Protein AF-A0A846ZR96-F1 (afdb_monomer_lite)

Sequence (191 aa):
MKKRNFSDINKAYKKNGFLASKGVIDEILGRDPRSSDGLAARYLRARGHEAGWHGSINFELAKKDYRHLIVEAHRFGSNGLLGFARVLYKENRAENFEEIKRLCEEAIDMDGNIKAKILLGFAYETFKKDYARASTHYFSSFLRGSKWGLGFYSSAKIRSGKPFVGLLSKFFFHALYPIFGLWDRSKSAIY

pLDDT: mean 89.73, std 11.15, range [38.44, 98.69]

Foldseek 3Di:
DDDQFLVVLVVLCVPPHLCSSLVSLVSLCVVPCLPPRNLVSLLSVLVCLCVVRNHDNDLVSSLVSLVVNVVVCVPNPLSSLLSNLLSLVVVLDLVCLVSNLVSLVVNCVTPNDLSSLQSNLVSCCRNVVCLVSSLVSLVSSVVVQALVSLVSNLVSCVSVVNNVVSVVSVVVSVVCVVVSVVRHPPPDDPD

Radius of gyration: 18.36 Å; chains: 1; bounding box: 40×30×56 Å

Structure (mmCIF, N/CA/C/O backbone):
data_AF-A0A846ZR96-F1
#
_entry.id   AF-A0A846ZR96-F1
#
loop_
_atom_site.group_PDB
_atom_site.id
_atom_site.type_symbol
_atom_site.label_atom_id
_atom_site.label_alt_id
_atom_site.label_comp_id
_atom_site.label_asym_id
_atom_site.label_entity_id
_atom_site.label_seq_id
_atom_site.pdbx_PDB_ins_code
_atom_site.Cartn_x
_atom_site.Cartn_y
_atom_site.Cartn_z
_atom_site.occupancy
_atom_site.B_iso_or_equiv
_atom_site.auth_seq_id
_atom_site.auth_comp_id
_atom_site.auth_asym_id
_atom_site.auth_atom_id
_atom_site.pdbx_PDB_model_num
ATOM 1 N N . MET A 1 1 ? 24.835 -1.538 -28.726 1.00 53.62 1 MET A N 1
ATOM 2 C CA . MET A 1 1 ? 24.420 -0.814 -27.498 1.00 53.62 1 MET A CA 1
ATOM 3 C C . MET A 1 1 ? 23.856 -1.819 -26.495 1.00 53.62 1 MET A C 1
ATOM 5 O O . MET A 1 1 ? 23.021 -2.625 -26.888 1.00 53.62 1 MET A O 1
ATOM 9 N N . LYS A 1 2 ? 24.332 -1.847 -25.241 1.00 65.31 2 LYS A N 1
ATOM 10 C CA . LYS A 1 2 ? 23.856 -2.811 -24.228 1.00 65.31 2 LYS A CA 1
ATOM 11 C C . LYS A 1 2 ? 22.424 -2.455 -23.811 1.00 65.31 2 LYS A C 1
ATOM 13 O O . LYS A 1 2 ? 22.177 -1.324 -23.406 1.00 65.31 2 LYS A O 1
ATOM 18 N N . LYS A 1 3 ? 21.490 -3.404 -23.929 1.00 76.62 3 LYS A N 1
ATOM 19 C CA . LYS A 1 3 ? 20.079 -3.210 -23.558 1.00 76.62 3 LYS A CA 1
ATOM 20 C C . LYS A 1 3 ? 19.967 -2.977 -22.047 1.00 76.62 3 LYS A C 1
ATOM 22 O O . LYS A 1 3 ? 20.358 -3.857 -21.283 1.00 76.62 3 LYS A O 1
ATOM 27 N N . ARG A 1 4 ? 19.421 -1.827 -21.628 1.00 82.50 4 ARG A N 1
ATOM 28 C CA . ARG A 1 4 ? 19.135 -1.557 -20.210 1.00 82.50 4 ARG A CA 1
ATOM 29 C C . ARG A 1 4 ? 17.980 -2.414 -19.694 1.00 82.50 4 ARG A C 1
ATOM 31 O O . ARG A 1 4 ? 17.055 -2.720 -20.456 1.00 82.50 4 ARG A O 1
ATOM 38 N N . ASN A 1 5 ? 18.049 -2.803 -18.427 1.00 85.69 5 ASN A N 1
ATOM 39 C CA . ASN A 1 5 ? 17.062 -3.637 -17.735 1.00 85.69 5 ASN A CA 1
ATOM 40 C C . ASN A 1 5 ? 16.740 -3.081 -16.336 1.00 85.69 5 ASN A C 1
ATOM 42 O O . ASN A 1 5 ? 17.313 -2.075 -15.909 1.00 85.69 5 ASN A O 1
ATOM 46 N N . PHE A 1 6 ? 15.850 -3.741 -15.592 1.00 81.81 6 PHE A N 1
ATOM 47 C CA . PHE A 1 6 ? 15.459 -3.285 -14.251 1.00 81.81 6 PHE A CA 1
ATOM 48 C C . PHE A 1 6 ? 16.649 -3.098 -13.289 1.00 81.81 6 PHE A C 1
ATOM 50 O O . PHE A 1 6 ? 16.676 -2.155 -12.496 1.00 81.81 6 PHE A O 1
ATOM 57 N N . SER A 1 7 ? 17.684 -3.943 -13.381 1.00 84.88 7 SER A N 1
ATOM 58 C CA . SER A 1 7 ? 18.880 -3.816 -12.532 1.00 84.88 7 SER A CA 1
ATOM 59 C C . SER A 1 7 ? 19.627 -2.497 -12.754 1.00 84.88 7 SER A C 1
ATOM 61 O O . SER A 1 7 ? 20.264 -1.979 -11.833 1.00 84.88 7 SER A O 1
ATOM 63 N N . ASP A 1 8 ? 19.517 -1.919 -13.950 1.00 85.31 8 ASP A N 1
ATOM 64 C CA . ASP A 1 8 ? 20.153 -0.652 -14.290 1.00 85.31 8 ASP A CA 1
ATOM 65 C C . ASP A 1 8 ? 19.413 0.547 -13.682 1.00 85.31 8 ASP A C 1
ATOM 67 O O . ASP A 1 8 ? 20.056 1.554 -13.385 1.00 85.31 8 ASP A O 1
ATOM 71 N N .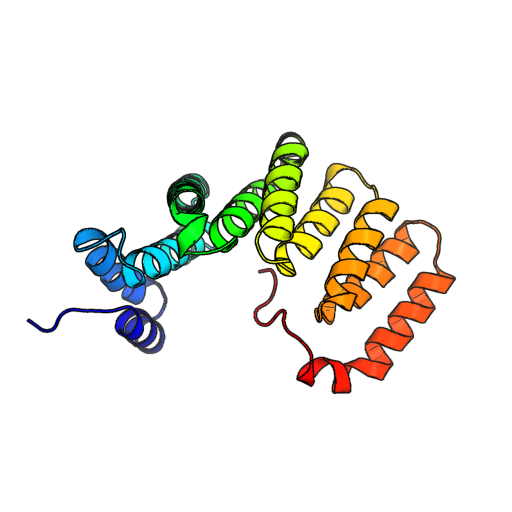 ILE A 1 9 ? 18.113 0.418 -13.376 1.00 83.06 9 ILE A N 1
ATOM 72 C CA . ILE A 1 9 ? 17.363 1.418 -12.595 1.00 83.06 9 ILE A CA 1
ATOM 73 C C . ILE A 1 9 ? 17.972 1.535 -11.194 1.00 83.06 9 ILE A C 1
ATOM 75 O O . ILE A 1 9 ? 18.298 2.633 -10.747 1.00 83.06 9 ILE A O 1
ATOM 79 N N . ASN A 1 10 ? 18.200 0.400 -10.523 1.00 83.31 10 ASN A N 1
ATOM 80 C CA . ASN A 1 10 ? 18.801 0.371 -9.185 1.00 83.31 10 ASN A CA 1
ATOM 81 C C . ASN A 1 10 ? 20.229 0.930 -9.174 1.00 83.31 10 ASN A C 1
ATOM 83 O O . ASN A 1 10 ? 20.611 1.626 -8.233 1.00 83.31 10 ASN A O 1
ATOM 87 N N . LYS A 1 11 ? 21.027 0.649 -10.212 1.00 85.94 11 LYS A N 1
ATOM 88 C CA . LYS A 1 11 ? 22.375 1.226 -10.347 1.00 85.94 11 LYS A CA 1
ATOM 89 C C . LYS A 1 11 ? 22.319 2.739 -10.541 1.00 85.94 11 LYS A C 1
ATOM 91 O O . LYS A 1 11 ? 23.065 3.454 -9.879 1.00 85.94 11 LYS A O 1
ATOM 96 N N . ALA A 1 12 ? 21.433 3.225 -11.411 1.00 81.38 12 ALA A N 1
ATOM 97 C CA . ALA A 1 12 ? 21.256 4.655 -11.643 1.00 81.38 12 ALA A CA 1
ATOM 98 C C . ALA A 1 12 ? 20.792 5.377 -10.371 1.00 81.38 12 ALA A C 1
ATOM 100 O O . ALA A 1 12 ? 21.365 6.405 -10.011 1.00 81.38 12 ALA A O 1
ATOM 101 N N . TYR A 1 13 ? 19.838 4.781 -9.651 1.00 82.81 13 TYR A N 1
ATOM 102 C CA . TYR A 1 13 ? 19.352 5.280 -8.369 1.00 82.81 13 TYR A CA 1
ATOM 103 C C . TYR A 1 13 ? 20.472 5.398 -7.327 1.00 82.81 13 TYR A C 1
ATOM 105 O O . TYR A 1 13 ? 20.656 6.460 -6.741 1.00 82.81 13 TYR A O 1
ATOM 113 N N . LYS A 1 14 ? 21.269 4.338 -7.132 1.00 83.25 14 LYS A N 1
ATOM 114 C CA . LYS A 1 14 ? 22.388 4.353 -6.175 1.00 83.25 14 LYS A CA 1
ATOM 115 C C . LYS A 1 14 ? 23.465 5.378 -6.521 1.00 83.25 14 LYS A C 1
ATOM 117 O O . LYS A 1 14 ? 24.130 5.871 -5.621 1.00 83.25 14 LYS A O 1
ATOM 122 N N . LYS A 1 15 ? 23.663 5.660 -7.811 1.00 81.81 15 LYS A N 1
ATOM 123 C CA . LYS A 1 15 ? 24.723 6.555 -8.278 1.00 81.81 15 LYS A CA 1
ATOM 124 C C . LYS A 1 15 ? 24.334 8.029 -8.146 1.00 81.81 15 LYS A C 1
ATOM 126 O O . LYS A 1 15 ? 25.116 8.803 -7.620 1.00 81.81 15 LYS A O 1
ATOM 131 N N . ASN A 1 16 ? 23.146 8.398 -8.628 1.00 77.44 16 ASN A N 1
ATOM 132 C CA . ASN A 1 16 ? 22.756 9.799 -8.843 1.00 77.44 16 ASN A CA 1
ATOM 133 C C . ASN A 1 16 ? 21.308 10.103 -8.391 1.00 77.44 16 ASN A C 1
ATOM 135 O O . ASN A 1 16 ? 20.721 11.106 -8.799 1.00 77.44 16 ASN A O 1
ATOM 139 N N . GLY A 1 17 ? 20.699 9.233 -7.582 1.00 78.44 17 GLY A N 1
ATOM 140 C CA . GLY A 1 17 ? 19.353 9.426 -7.041 1.00 78.44 17 GLY A CA 1
ATOM 141 C C . GLY A 1 17 ? 18.216 9.242 -8.054 1.00 78.44 17 GLY A C 1
ATOM 142 O O . GLY A 1 17 ? 18.385 8.724 -9.162 1.00 78.44 17 GLY A O 1
ATOM 143 N N . PHE A 1 18 ? 17.011 9.655 -7.651 1.00 76.94 18 PHE A N 1
ATOM 144 C CA . PHE A 1 18 ? 15.769 9.385 -8.385 1.00 76.94 18 PHE A CA 1
ATOM 145 C C . PHE A 1 18 ? 15.691 10.044 -9.771 1.00 76.94 18 PHE A C 1
ATOM 147 O O . PHE A 1 18 ? 15.209 9.428 -10.724 1.00 76.94 18 PHE A O 1
ATOM 154 N N . LEU A 1 19 ? 16.222 11.258 -9.926 1.00 78.44 19 LEU A N 1
ATOM 155 C CA . LEU A 1 19 ? 16.249 11.954 -11.218 1.00 78.44 19 LEU A CA 1
ATOM 156 C C . LEU A 1 19 ? 17.020 11.162 -12.281 1.00 78.44 19 LEU A C 1
ATOM 158 O O . LEU A 1 19 ? 16.552 11.028 -13.409 1.00 78.44 19 LEU A O 1
ATOM 162 N N . ALA A 1 20 ? 18.153 10.560 -11.914 1.00 79.69 20 ALA A N 1
ATOM 163 C CA . ALA A 1 20 ? 18.928 9.737 -12.836 1.00 79.69 20 ALA A CA 1
ATOM 164 C C . ALA A 1 20 ? 18.240 8.406 -13.168 1.00 79.69 20 ALA A C 1
ATOM 166 O O . ALA A 1 20 ? 18.357 7.914 -14.291 1.00 79.69 20 ALA A O 1
ATOM 167 N N . SER A 1 21 ? 17.486 7.833 -12.223 1.00 85.62 21 SER A N 1
ATOM 168 C CA . SER A 1 21 ? 16.694 6.629 -12.495 1.00 85.62 21 SER A CA 1
ATOM 169 C C . SER A 1 21 ? 15.542 6.876 -13.471 1.00 85.62 21 SER A C 1
ATOM 171 O O . SER A 1 21 ? 15.189 5.963 -14.215 1.00 85.62 21 SER A O 1
ATOM 173 N N . LYS A 1 22 ? 15.009 8.105 -13.537 1.00 88.38 22 LYS A N 1
ATOM 174 C CA . LYS A 1 22 ? 13.900 8.466 -14.432 1.00 88.38 22 LYS A CA 1
ATOM 175 C C . LYS A 1 22 ? 14.236 8.207 -15.900 1.00 88.38 22 LYS A C 1
ATOM 177 O O . LYS A 1 22 ? 13.459 7.566 -16.594 1.00 88.38 22 LYS A O 1
ATOM 182 N N . GLY A 1 23 ? 15.422 8.625 -16.351 1.00 88.00 23 GLY A N 1
ATOM 183 C CA . GLY A 1 23 ? 15.847 8.412 -17.739 1.00 88.00 23 GLY A CA 1
ATOM 184 C C . GLY A 1 23 ? 15.948 6.929 -18.111 1.00 88.00 23 GLY A C 1
ATOM 185 O O . GLY A 1 23 ? 15.580 6.539 -19.214 1.00 88.00 23 GLY A O 1
ATOM 186 N N . VAL A 1 24 ? 16.388 6.080 -17.174 1.00 89.75 24 VAL A N 1
ATOM 187 C CA . VAL A 1 24 ? 16.436 4.621 -17.378 1.00 89.75 24 VAL A CA 1
ATOM 188 C C . VAL A 1 24 ? 15.029 4.018 -17.400 1.00 89.75 24 VAL A C 1
ATOM 190 O O . VAL A 1 24 ? 14.748 3.151 -18.224 1.00 89.75 24 VAL A O 1
ATOM 193 N N . ILE A 1 25 ? 14.142 4.482 -16.517 1.00 92.44 25 ILE A N 1
ATOM 194 C CA . ILE A 1 25 ? 12.734 4.071 -16.478 1.00 92.44 25 ILE A CA 1
ATOM 195 C C . ILE A 1 25 ? 12.051 4.387 -17.813 1.00 92.44 25 ILE A C 1
ATOM 197 O O . ILE A 1 25 ? 11.434 3.501 -18.402 1.00 92.44 25 ILE A O 1
ATOM 201 N N . ASP A 1 26 ? 12.191 5.616 -18.312 1.00 92.25 26 ASP A N 1
ATOM 202 C CA . ASP A 1 26 ? 11.552 6.045 -19.557 1.00 92.25 26 ASP A CA 1
ATOM 203 C C . ASP A 1 26 ? 12.111 5.286 -20.777 1.00 92.25 26 ASP A C 1
ATOM 205 O O . ASP A 1 26 ? 11.342 4.899 -21.654 1.00 92.25 26 ASP A O 1
ATOM 209 N N . GLU A 1 27 ? 13.411 4.966 -20.802 1.00 92.00 27 GLU A N 1
ATOM 210 C CA . GLU A 1 27 ? 14.020 4.125 -21.847 1.00 92.00 27 GLU A CA 1
ATOM 211 C C . GLU A 1 27 ? 13.449 2.696 -21.855 1.00 92.00 27 GLU A C 1
ATOM 213 O O . GLU A 1 27 ? 13.112 2.159 -22.914 1.00 92.00 27 GLU A O 1
ATOM 218 N N . ILE A 1 28 ? 13.308 2.072 -20.680 1.00 92.75 28 ILE A N 1
ATOM 219 C CA . ILE A 1 28 ? 12.730 0.724 -20.556 1.00 92.75 28 ILE A CA 1
ATOM 220 C C . ILE A 1 28 ? 11.273 0.725 -21.031 1.00 92.75 28 ILE A C 1
ATOM 222 O O . ILE A 1 28 ? 10.873 -0.158 -21.793 1.00 92.75 28 ILE A O 1
ATOM 226 N N . LEU A 1 29 ? 10.500 1.735 -20.625 1.00 93.56 29 LEU A N 1
ATOM 227 C CA . LEU A 1 29 ? 9.094 1.880 -21.000 1.00 93.56 29 LEU A CA 1
ATOM 228 C C . LEU A 1 29 ? 8.898 2.194 -22.483 1.00 93.56 29 LEU A C 1
ATOM 230 O O . LEU A 1 29 ? 7.927 1.720 -23.066 1.00 93.56 29 LEU A O 1
ATOM 234 N N . GLY A 1 30 ? 9.796 2.969 -23.093 1.00 92.38 30 GLY A N 1
ATOM 235 C CA . GLY A 1 30 ? 9.752 3.264 -24.525 1.00 92.38 30 GLY A CA 1
ATOM 236 C C . GLY A 1 30 ? 10.038 2.039 -25.394 1.00 92.38 30 GLY A C 1
ATOM 237 O O . GLY A 1 30 ? 9.517 1.939 -26.500 1.00 92.38 30 GLY A O 1
ATOM 238 N N . ARG A 1 31 ? 10.835 1.090 -24.890 1.00 91.38 31 ARG A N 1
ATOM 239 C CA . ARG A 1 31 ? 11.201 -0.126 -25.624 1.00 91.38 31 ARG A CA 1
ATOM 240 C C . ARG A 1 31 ? 10.149 -1.223 -25.523 1.00 91.38 31 ARG A C 1
ATOM 242 O O . ARG A 1 31 ? 9.734 -1.761 -26.541 1.00 91.38 31 ARG A O 1
ATOM 249 N N . ASP A 1 32 ? 9.795 -1.614 -24.301 1.00 90.19 32 ASP A N 1
ATOM 250 C CA . ASP A 1 32 ? 8.826 -2.685 -24.069 1.00 90.19 32 ASP A CA 1
ATOM 251 C C . ASP A 1 32 ? 8.048 -2.436 -22.766 1.00 90.19 32 ASP A C 1
ATOM 253 O O . ASP A 1 32 ? 8.413 -2.947 -21.697 1.00 90.19 32 ASP A O 1
ATOM 257 N N . PRO A 1 33 ? 6.954 -1.658 -22.841 1.00 90.50 33 PRO A N 1
ATOM 258 C CA . PRO A 1 33 ? 6.183 -1.262 -21.670 1.00 90.50 33 PRO A CA 1
ATOM 259 C C . PRO A 1 33 ? 5.380 -2.405 -21.039 1.00 90.50 33 PRO A C 1
ATOM 261 O O . PRO A 1 33 ? 4.843 -2.204 -19.948 1.00 90.50 33 PRO A O 1
ATOM 264 N N . ARG A 1 34 ? 5.248 -3.558 -21.716 1.00 91.25 34 ARG A N 1
ATOM 265 C CA . ARG A 1 34 ? 4.490 -4.724 -21.233 1.00 91.25 34 ARG A CA 1
ATOM 266 C C . ARG A 1 34 ? 5.389 -5.869 -20.767 1.00 91.25 34 ARG A C 1
ATOM 268 O O . ARG A 1 34 ? 4.874 -6.822 -20.185 1.00 91.25 34 ARG A O 1
ATOM 275 N N . SER A 1 35 ? 6.703 -5.809 -20.976 1.00 92.56 35 SER A N 1
ATOM 276 C CA . SER A 1 35 ? 7.657 -6.734 -20.344 1.00 92.56 35 SER A CA 1
ATOM 277 C C . SER A 1 35 ? 7.602 -6.665 -18.812 1.00 92.56 35 SER A C 1
ATOM 279 O O . SER A 1 35 ? 7.177 -5.659 -18.248 1.00 92.56 35 SER A O 1
ATOM 281 N N . SER A 1 36 ? 8.084 -7.699 -18.115 1.00 90.94 36 SER A N 1
ATOM 282 C CA . SER A 1 36 ? 8.186 -7.683 -16.644 1.00 90.94 36 SER A CA 1
ATOM 283 C C . SER A 1 36 ? 9.009 -6.492 -16.132 1.00 90.94 36 SER A C 1
ATOM 285 O O . SER A 1 36 ? 8.610 -5.829 -15.174 1.00 90.94 36 SER A O 1
ATOM 287 N N . ASP A 1 37 ? 10.104 -6.161 -16.825 1.00 91.25 37 ASP A N 1
ATOM 288 C CA . ASP A 1 37 ? 10.912 -4.968 -16.553 1.00 91.25 37 ASP A CA 1
ATOM 289 C C . ASP A 1 37 ? 10.125 -3.676 -16.806 1.00 91.25 37 ASP A C 1
ATOM 291 O O . ASP A 1 37 ? 10.230 -2.733 -16.024 1.00 91.25 37 ASP A O 1
ATOM 295 N N . GLY A 1 38 ? 9.312 -3.635 -17.865 1.00 94.69 38 GLY A N 1
ATOM 296 C CA . GLY A 1 38 ? 8.419 -2.523 -18.183 1.00 94.69 38 GLY A CA 1
ATOM 297 C C . GLY A 1 38 ? 7.360 -2.293 -17.106 1.00 94.69 38 GLY A C 1
ATOM 298 O O . GLY A 1 38 ? 7.167 -1.161 -16.667 1.00 94.69 38 GLY A O 1
ATOM 299 N N . LEU A 1 39 ? 6.722 -3.354 -16.609 1.00 94.81 39 LEU A N 1
ATOM 300 C CA . LEU A 1 39 ? 5.742 -3.263 -15.522 1.00 94.81 39 LEU A CA 1
ATOM 301 C C . LEU A 1 39 ? 6.400 -2.781 -14.221 1.00 94.81 39 LEU A C 1
ATOM 303 O O . LEU A 1 39 ? 5.896 -1.866 -13.567 1.00 94.81 39 LEU A O 1
ATOM 307 N N . ALA A 1 40 ? 7.575 -3.315 -13.881 1.00 92.94 40 ALA A N 1
ATOM 308 C CA . ALA A 1 40 ? 8.329 -2.874 -12.711 1.00 92.94 40 ALA A CA 1
ATOM 309 C C . ALA A 1 40 ? 8.806 -1.412 -12.837 1.00 92.94 40 ALA A C 1
ATOM 311 O O . ALA A 1 40 ? 8.670 -0.631 -11.892 1.00 92.94 40 ALA A O 1
ATOM 312 N N . ALA A 1 41 ? 9.301 -1.006 -14.011 1.00 94.44 41 ALA A N 1
ATOM 313 C CA . ALA A 1 41 ? 9.686 0.374 -14.302 1.00 94.44 41 ALA A CA 1
ATOM 314 C C . ALA A 1 41 ? 8.485 1.325 -14.209 1.00 94.44 41 ALA A C 1
ATOM 316 O O . ALA A 1 41 ? 8.587 2.393 -13.604 1.00 94.44 41 ALA A O 1
ATOM 317 N N . ARG A 1 42 ? 7.321 0.918 -14.729 1.00 95.94 42 ARG A N 1
ATOM 318 C CA . ARG A 1 42 ? 6.074 1.686 -14.634 1.00 95.94 42 ARG A CA 1
ATOM 319 C C . ARG A 1 42 ? 5.642 1.875 -13.186 1.00 95.94 42 ARG A C 1
ATOM 321 O O . ARG A 1 42 ? 5.268 2.980 -12.806 1.00 95.94 42 ARG A O 1
ATOM 328 N N . TYR A 1 43 ? 5.732 0.832 -12.366 1.00 95.69 43 TYR A N 1
ATOM 329 C CA . TYR A 1 43 ? 5.435 0.931 -10.939 1.00 95.69 43 TYR A CA 1
ATOM 330 C C . TYR A 1 43 ? 6.355 1.922 -10.221 1.00 95.69 43 TYR A C 1
ATOM 332 O O . TYR A 1 43 ? 5.882 2.746 -9.436 1.00 95.69 43 TYR A O 1
ATOM 340 N N . LEU A 1 44 ? 7.656 1.897 -10.523 1.00 93.62 44 LEU A N 1
ATOM 341 C CA . LEU A 1 44 ? 8.604 2.874 -9.983 1.00 93.62 44 LEU A CA 1
ATOM 342 C C . LEU A 1 44 ? 8.306 4.294 -10.469 1.00 93.62 44 LEU A C 1
ATOM 344 O O . LEU A 1 44 ? 8.389 5.232 -9.677 1.00 93.62 44 LEU A O 1
ATOM 348 N N . ARG A 1 45 ? 7.895 4.464 -11.731 1.00 94.56 45 ARG A N 1
ATOM 349 C CA . ARG A 1 45 ? 7.466 5.766 -12.252 1.00 94.56 45 ARG A CA 1
ATOM 350 C C . ARG A 1 45 ? 6.239 6.296 -11.518 1.00 94.56 45 ARG A C 1
ATOM 352 O O . ARG A 1 45 ? 6.257 7.442 -11.074 1.00 94.56 45 ARG A O 1
ATOM 359 N N . ALA A 1 46 ? 5.231 5.446 -11.317 1.00 96.00 46 ALA A N 1
ATOM 360 C CA . ALA A 1 46 ? 4.026 5.775 -10.564 1.00 96.00 46 ALA A CA 1
ATOM 361 C C . ALA A 1 46 ? 4.362 6.220 -9.133 1.00 96.00 46 ALA A C 1
ATOM 363 O O . ALA A 1 46 ? 3.905 7.274 -8.695 1.00 96.00 46 ALA A O 1
ATOM 364 N N . ARG A 1 47 ? 5.233 5.475 -8.434 1.00 93.69 47 ARG A N 1
ATOM 365 C CA . ARG A 1 47 ? 5.741 5.855 -7.103 1.00 93.69 47 ARG A CA 1
ATOM 366 C C . ARG A 1 47 ? 6.492 7.182 -7.133 1.00 93.69 47 ARG A C 1
ATOM 368 O O . ARG A 1 47 ? 6.302 8.001 -6.241 1.00 93.69 47 ARG A O 1
ATOM 375 N N . GLY A 1 48 ? 7.302 7.414 -8.162 1.00 92.56 48 GLY A N 1
ATOM 376 C CA . GLY A 1 48 ? 8.024 8.670 -8.327 1.00 92.56 48 GLY A CA 1
ATOM 377 C C . GLY A 1 48 ? 7.100 9.872 -8.521 1.00 92.56 48 GLY A C 1
ATOM 378 O O . GLY A 1 48 ? 7.358 10.926 -7.947 1.00 92.56 48 GLY A O 1
ATOM 379 N N . HIS A 1 49 ? 5.999 9.714 -9.258 1.00 94.75 49 HIS A N 1
ATOM 380 C CA . HIS A 1 49 ? 4.959 10.741 -9.379 1.00 94.75 49 HIS A CA 1
ATOM 381 C C . HIS A 1 49 ? 4.173 10.934 -8.077 1.00 94.75 49 HIS A C 1
ATOM 383 O O . HIS A 1 49 ? 3.908 12.066 -7.682 1.00 94.75 49 HIS A O 1
ATOM 389 N N . GLU A 1 50 ? 3.841 9.844 -7.385 1.00 94.56 50 GLU A N 1
ATOM 390 C CA . GLU A 1 50 ? 3.126 9.864 -6.106 1.00 94.56 50 GLU A CA 1
ATOM 391 C C . GLU A 1 50 ? 3.927 10.567 -4.998 1.00 94.56 50 GLU A C 1
ATOM 393 O O . GLU A 1 50 ? 3.353 11.269 -4.169 1.00 94.56 50 GLU A O 1
ATOM 398 N N . ALA A 1 51 ? 5.242 10.353 -4.956 1.00 90.44 51 ALA A N 1
ATOM 399 C CA . ALA A 1 51 ? 6.114 10.844 -3.893 1.00 90.44 51 ALA A CA 1
ATOM 400 C C . ALA A 1 51 ? 6.879 12.129 -4.255 1.00 90.44 51 ALA A C 1
ATOM 402 O O . ALA A 1 51 ? 7.607 12.649 -3.415 1.00 90.44 51 ALA A O 1
ATOM 403 N N . GLY A 1 52 ? 6.746 12.634 -5.487 1.00 88.81 52 GLY A N 1
ATOM 404 C CA . GLY A 1 52 ? 7.494 13.807 -5.953 1.00 88.81 52 GLY A CA 1
ATOM 405 C C . GLY A 1 52 ? 8.992 13.540 -6.155 1.00 88.81 52 GLY A C 1
ATOM 406 O O . GLY A 1 52 ? 9.820 14.432 -6.043 1.00 88.81 52 GLY A O 1
ATOM 407 N N . TRP A 1 53 ? 9.392 12.304 -6.456 1.00 84.81 53 TRP A N 1
ATOM 408 C CA . TRP A 1 53 ? 10.808 11.977 -6.680 1.00 84.81 53 TRP A CA 1
ATOM 409 C C . TRP A 1 53 ? 11.347 12.488 -8.021 1.00 84.81 53 TRP A C 1
ATOM 411 O O . TRP A 1 53 ? 12.556 12.590 -8.218 1.00 84.81 53 TRP A O 1
ATOM 421 N N . HIS A 1 54 ? 10.448 12.785 -8.958 1.00 78.69 54 HIS A N 1
ATOM 422 C CA . HIS A 1 54 ? 10.768 13.255 -10.306 1.00 78.69 54 HIS A CA 1
ATOM 423 C C . HIS A 1 54 ? 10.423 14.740 -10.518 1.00 78.69 54 HIS A C 1
ATOM 425 O O . HIS A 1 54 ? 10.282 15.163 -11.668 1.00 78.69 54 HIS A O 1
ATOM 431 N N . GLY A 1 55 ? 10.243 15.506 -9.436 1.00 82.88 55 GLY A N 1
ATOM 432 C CA . GLY A 1 55 ? 9.779 16.893 -9.458 1.00 82.88 55 GLY A CA 1
ATOM 433 C C . GLY A 1 55 ? 8.695 17.125 -8.408 1.00 82.88 55 GLY A C 1
ATOM 434 O O . GLY A 1 55 ? 8.840 16.719 -7.263 1.00 82.88 55 GLY A O 1
ATOM 435 N N . SER A 1 56 ? 7.588 17.755 -8.786 1.00 86.19 56 SER A N 1
ATOM 436 C CA . SER A 1 56 ? 6.426 17.878 -7.905 1.00 86.19 56 SER A CA 1
ATOM 437 C C . SER A 1 56 ? 5.608 16.583 -7.846 1.00 86.19 56 SER A C 1
ATOM 439 O O . SER A 1 56 ? 5.664 15.732 -8.740 1.00 86.19 56 SER A O 1
ATOM 441 N N . ILE A 1 57 ? 4.826 16.443 -6.773 1.00 93.62 57 ILE A N 1
ATOM 442 C CA . ILE A 1 57 ? 3.802 15.402 -6.667 1.00 93.62 57 ILE A CA 1
ATOM 443 C C . ILE A 1 57 ? 2.814 15.566 -7.827 1.00 93.62 57 ILE A C 1
ATOM 445 O O . ILE A 1 57 ? 2.312 16.660 -8.079 1.00 93.62 57 ILE A O 1
ATOM 449 N N . ASN A 1 58 ? 2.517 14.467 -8.518 1.00 96.06 58 ASN A N 1
ATOM 450 C CA . ASN A 1 58 ? 1.543 14.438 -9.601 1.00 96.06 58 ASN A CA 1
ATOM 451 C C . ASN A 1 58 ? 0.669 13.182 -9.499 1.00 96.06 58 ASN A C 1
ATOM 453 O O . ASN A 1 58 ? 0.998 12.117 -10.027 1.00 96.06 58 ASN A O 1
ATOM 457 N N . PHE A 1 59 ? -0.460 13.311 -8.802 1.00 96.50 59 PHE A N 1
ATOM 458 C CA . PHE A 1 59 ? -1.381 12.197 -8.583 1.00 96.50 59 PHE A CA 1
ATOM 459 C C . PHE A 1 59 ? -2.069 11.717 -9.861 1.00 96.50 59 PHE A C 1
ATOM 461 O O . PHE A 1 59 ? -2.308 10.520 -9.990 1.00 96.50 59 PHE A O 1
ATOM 468 N N . GLU A 1 60 ? -2.319 12.588 -10.840 1.00 96.94 60 GLU A N 1
ATOM 469 C CA . GLU A 1 60 ? -2.929 12.176 -12.110 1.00 96.94 60 GLU A CA 1
ATOM 470 C C . GLU A 1 60 ? -2.013 11.254 -12.920 1.00 96.94 60 GLU A C 1
ATOM 472 O O . GLU A 1 60 ? -2.443 10.195 -13.387 1.00 96.94 60 GLU A O 1
ATOM 477 N N . LEU A 1 61 ? -0.724 11.588 -13.024 1.00 95.81 61 LEU A N 1
ATOM 478 C CA . LEU A 1 61 ? 0.250 10.715 -13.682 1.00 95.81 61 LEU A CA 1
ATOM 479 C C . LEU A 1 61 ? 0.462 9.410 -12.907 1.00 95.81 61 LEU A C 1
ATOM 481 O O . LEU A 1 61 ? 0.513 8.343 -13.522 1.00 95.81 61 LEU A O 1
ATOM 485 N N . ALA A 1 62 ? 0.511 9.467 -11.571 1.00 97.62 62 ALA A N 1
ATOM 486 C CA . ALA A 1 62 ? 0.594 8.266 -10.742 1.00 97.62 62 ALA A CA 1
ATOM 487 C C . ALA A 1 62 ? -0.614 7.338 -10.968 1.00 97.62 62 ALA A C 1
ATOM 489 O O . ALA A 1 62 ? -0.437 6.151 -11.243 1.00 97.62 62 ALA A O 1
ATOM 490 N N . LYS A 1 63 ? -1.843 7.877 -10.931 1.00 98.19 63 LYS A N 1
ATOM 491 C CA . LYS A 1 63 ? -3.087 7.135 -11.201 1.00 98.19 63 LYS A CA 1
ATOM 492 C C . LYS A 1 63 ? -3.097 6.540 -12.605 1.00 98.19 63 LYS A C 1
ATOM 494 O O . LYS A 1 63 ? -3.496 5.386 -12.766 1.00 98.19 63 LYS A O 1
ATOM 499 N N . LYS A 1 64 ? -2.639 7.284 -13.617 1.00 97.94 64 LYS A N 1
ATOM 500 C CA . LYS A 1 64 ? -2.531 6.782 -14.994 1.00 97.94 64 LYS A CA 1
ATOM 501 C C . LYS A 1 64 ? -1.633 5.549 -15.067 1.00 97.94 64 LYS A C 1
ATOM 503 O O . LYS A 1 64 ? -2.041 4.539 -15.635 1.00 97.94 64 LYS A O 1
ATOM 508 N N . ASP A 1 65 ? -0.449 5.596 -14.464 1.00 97.88 65 ASP A N 1
ATOM 509 C CA . ASP A 1 65 ? 0.457 4.447 -14.459 1.00 97.88 65 ASP A CA 1
ATOM 510 C C . ASP A 1 65 ? -0.078 3.274 -13.632 1.00 97.88 65 ASP A C 1
ATOM 512 O O . ASP A 1 65 ? 0.018 2.131 -14.081 1.00 97.88 65 ASP A O 1
ATOM 516 N N . TYR A 1 66 ? -0.709 3.531 -12.484 1.00 98.44 66 TYR A N 1
ATOM 517 C CA . TYR A 1 66 ? -1.342 2.472 -11.699 1.00 98.44 66 TYR A CA 1
ATOM 518 C C . TYR A 1 66 ? -2.498 1.791 -12.438 1.00 98.44 66 TYR A C 1
ATOM 520 O O . TYR A 1 66 ? -2.589 0.570 -12.371 1.00 98.44 66 TYR A O 1
ATOM 528 N N . ARG A 1 67 ? -3.321 2.510 -13.216 1.00 98.12 67 ARG A N 1
ATOM 529 C CA . ARG A 1 67 ? -4.375 1.890 -14.052 1.00 98.12 67 ARG A CA 1
ATOM 530 C C . ARG A 1 67 ? -3.814 0.871 -15.032 1.00 98.12 67 ARG A C 1
ATOM 532 O O . ARG A 1 67 ? -4.366 -0.214 -15.162 1.00 98.12 67 ARG A O 1
ATOM 539 N N . HIS A 1 68 ? -2.695 1.185 -15.680 1.00 96.62 68 HIS A N 1
ATOM 540 C CA . HIS A 1 68 ? -2.035 0.223 -16.561 1.00 96.62 68 HIS A CA 1
ATOM 541 C C . HIS A 1 68 ? -1.563 -1.025 -15.804 1.00 96.62 68 HIS A C 1
ATOM 543 O O . HIS A 1 68 ? -1.673 -2.128 -16.325 1.00 96.62 68 HIS A O 1
ATOM 549 N N . LEU A 1 69 ? -1.068 -0.867 -14.575 1.00 97.31 69 LEU A N 1
ATOM 550 C CA . LEU A 1 69 ? -0.652 -1.999 -13.742 1.00 97.31 69 LEU A CA 1
ATOM 551 C C . LEU A 1 69 ? -1.834 -2.832 -13.244 1.00 97.31 69 LEU A C 1
ATOM 553 O O . LEU A 1 69 ? -1.686 -4.036 -13.090 1.00 97.31 69 LEU A O 1
ATOM 557 N N . ILE A 1 70 ? -2.994 -2.211 -13.019 1.00 97.88 70 ILE A N 1
ATOM 558 C CA . ILE A 1 70 ? -4.237 -2.908 -12.666 1.00 97.88 70 ILE A CA 1
ATOM 559 C C . ILE A 1 70 ? -4.706 -3.789 -13.831 1.00 97.88 70 ILE A C 1
ATOM 561 O O . ILE A 1 70 ? -5.040 -4.948 -13.619 1.00 97.88 70 ILE A O 1
ATOM 565 N N . VAL A 1 71 ? -4.652 -3.290 -15.071 1.00 96.81 71 VAL A N 1
ATOM 566 C CA . VAL A 1 71 ? -4.966 -4.105 -16.265 1.00 96.81 71 VAL A CA 1
ATOM 567 C C . VAL A 1 71 ? -4.035 -5.324 -16.372 1.00 96.81 71 VAL A C 1
ATOM 569 O O . VAL A 1 71 ? -4.449 -6.411 -16.765 1.00 96.81 71 VAL A O 1
ATOM 572 N N . GLU A 1 72 ? -2.779 -5.169 -15.960 1.00 95.75 72 GLU A N 1
ATOM 573 C CA . GLU A 1 72 ? -1.760 -6.224 -15.975 1.00 95.75 72 GLU A CA 1
ATOM 574 C C . GLU A 1 72 ? -1.650 -6.967 -14.626 1.00 95.75 72 GLU A C 1
ATOM 576 O O . GLU A 1 72 ? -0.639 -7.624 -14.361 1.00 95.75 72 GLU A O 1
ATOM 581 N N . ALA A 1 73 ? -2.669 -6.897 -13.758 1.00 94.12 73 ALA A N 1
ATOM 582 C CA . ALA A 1 73 ? -2.598 -7.454 -12.403 1.00 94.12 73 ALA A CA 1
ATOM 583 C C . ALA A 1 73 ? -2.353 -8.971 -12.384 1.00 94.12 73 ALA A C 1
ATOM 585 O O . ALA A 1 73 ? -1.629 -9.461 -11.523 1.00 94.12 73 ALA A O 1
ATOM 586 N N . HIS A 1 74 ? -2.839 -9.706 -13.389 1.00 93.25 74 HIS A N 1
ATOM 587 C CA . HIS A 1 74 ? -2.551 -11.136 -13.559 1.00 93.25 74 HIS A CA 1
ATOM 588 C C . HIS A 1 74 ? -1.044 -11.456 -13.689 1.00 93.25 74 HIS A C 1
ATOM 590 O O . HIS A 1 74 ? -0.627 -12.580 -13.422 1.00 93.25 74 HIS A O 1
ATOM 596 N N . ARG A 1 75 ? -0.214 -10.477 -14.080 1.00 92.19 75 ARG A N 1
ATOM 597 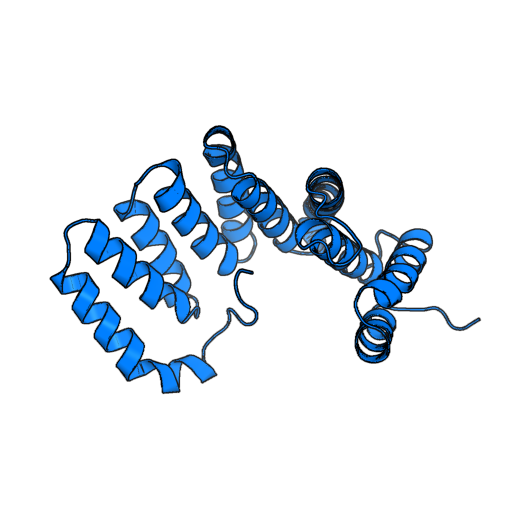C CA . ARG A 1 75 ? 1.251 -10.602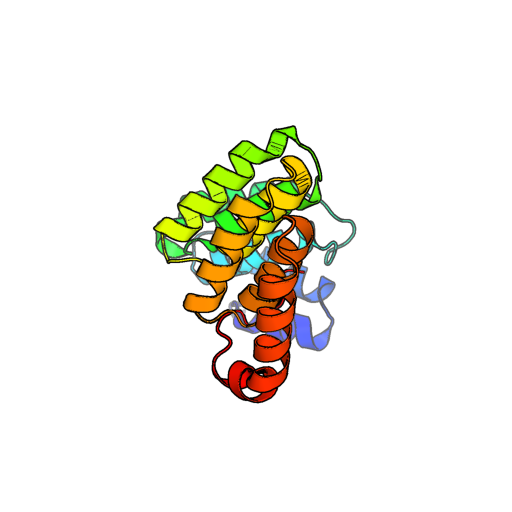 -14.211 1.00 92.19 75 ARG A CA 1
ATOM 598 C C . ARG A 1 75 ? 2.016 -9.853 -13.130 1.00 92.19 75 ARG A C 1
ATOM 600 O O . ARG A 1 75 ? 3.120 -10.259 -12.777 1.00 92.19 75 ARG A O 1
ATOM 607 N N . PHE A 1 76 ? 1.468 -8.743 -12.642 1.00 92.12 76 PHE A N 1
ATOM 608 C CA . PHE A 1 76 ? 2.150 -7.837 -11.714 1.00 92.12 76 PHE A CA 1
ATOM 609 C C . PHE A 1 76 ? 1.696 -7.975 -10.249 1.00 92.12 76 PHE A C 1
ATOM 611 O O . PHE A 1 76 ? 2.332 -7.430 -9.341 1.00 92.12 76 PHE A O 1
ATOM 618 N N . GLY A 1 77 ? 0.607 -8.705 -10.013 1.00 94.56 77 GLY A N 1
ATOM 619 C CA . GLY A 1 77 ? -0.052 -8.828 -8.718 1.00 94.56 77 GLY A CA 1
ATOM 620 C C . GLY A 1 77 ? -0.804 -7.562 -8.306 1.00 94.56 77 GLY A C 1
ATOM 621 O O . GLY A 1 77 ? -0.978 -6.609 -9.074 1.00 94.56 77 GLY A O 1
ATOM 622 N N . SER A 1 78 ? -1.211 -7.516 -7.041 1.00 97.00 78 SER A N 1
ATOM 623 C CA . SER A 1 78 ? -2.095 -6.473 -6.507 1.00 97.00 78 SER A CA 1
ATOM 624 C C . SER A 1 78 ? -1.437 -5.101 -6.274 1.00 97.00 78 SER A C 1
ATOM 626 O O . SER A 1 78 ? -2.084 -4.154 -5.822 1.00 97.00 78 SER A O 1
ATOM 628 N N . ASN A 1 79 ? -0.147 -4.936 -6.586 1.00 95.56 79 ASN A N 1
ATOM 629 C CA . ASN A 1 79 ? 0.594 -3.695 -6.322 1.00 95.56 79 ASN A CA 1
ATOM 630 C C . ASN A 1 79 ? 0.040 -2.478 -7.081 1.00 95.56 79 ASN A C 1
ATOM 632 O O . ASN A 1 79 ? 0.141 -1.352 -6.583 1.00 95.56 79 ASN A O 1
ATOM 636 N N . GLY A 1 80 ? -0.547 -2.691 -8.264 1.00 97.31 80 GLY A N 1
ATOM 637 C CA . GLY A 1 80 ? -1.253 -1.646 -9.010 1.00 97.31 80 GLY A CA 1
ATOM 638 C C . GLY A 1 80 ? -2.487 -1.136 -8.260 1.00 97.31 80 GLY A C 1
ATOM 639 O O . GLY A 1 80 ? -2.629 0.072 -8.073 1.00 97.31 80 GLY A O 1
ATOM 640 N N . LEU A 1 81 ? -3.316 -2.061 -7.758 1.00 98.56 81 LEU A N 1
ATOM 641 C CA . LEU A 1 81 ? -4.523 -1.776 -6.968 1.00 98.56 81 LEU A CA 1
ATOM 642 C C . LEU A 1 81 ? -4.175 -1.009 -5.685 1.00 98.56 81 LEU A C 1
ATOM 644 O O . LEU A 1 81 ? -4.692 0.083 -5.446 1.00 98.56 81 LEU A O 1
ATOM 648 N N . LEU A 1 82 ? -3.219 -1.528 -4.905 1.00 98.00 82 LEU A N 1
ATOM 649 C CA . LEU A 1 82 ? -2.725 -0.877 -3.688 1.00 98.00 82 LEU A CA 1
ATOM 650 C C . LEU A 1 82 ? -2.158 0.520 -3.975 1.00 98.00 82 LEU A C 1
ATOM 652 O O . LEU A 1 82 ? -2.353 1.450 -3.192 1.00 98.00 82 LEU A O 1
ATOM 656 N N . GLY A 1 83 ? -1.408 0.665 -5.069 1.00 97.75 83 GLY A N 1
ATOM 657 C CA . GLY A 1 83 ? -0.836 1.940 -5.482 1.00 97.75 83 GLY A CA 1
ATOM 658 C C . GLY A 1 83 ? -1.901 2.985 -5.782 1.00 97.75 83 GLY A C 1
ATOM 659 O O . GLY A 1 83 ? -1.835 4.092 -5.249 1.00 97.75 83 GLY A O 1
ATOM 660 N N . PHE A 1 84 ? -2.917 2.607 -6.557 1.00 98.56 84 PHE A N 1
ATOM 661 C CA . PHE A 1 84 ? -4.037 3.484 -6.881 1.00 98.56 84 PHE A CA 1
ATOM 662 C C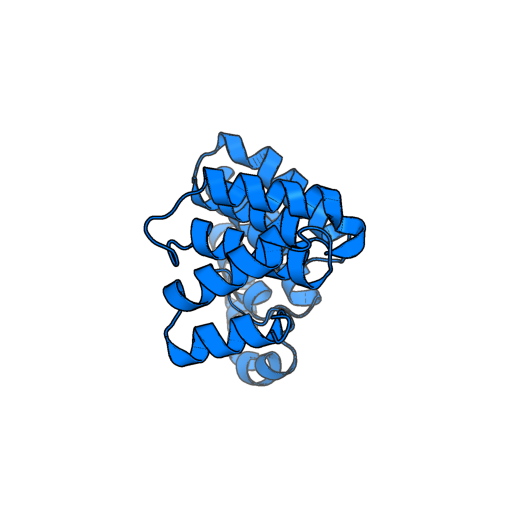 . PHE A 1 84 ? -4.821 3.885 -5.625 1.00 98.56 84 PHE A C 1
ATOM 664 O O . PHE A 1 84 ? -5.032 5.074 -5.388 1.00 98.56 84 PHE A O 1
ATOM 671 N N . ALA A 1 85 ? -5.171 2.917 -4.771 1.00 98.56 85 ALA A N 1
ATOM 672 C CA . ALA A 1 85 ? -5.879 3.167 -3.515 1.00 98.56 85 ALA A CA 1
ATOM 673 C C . ALA A 1 85 ? -5.114 4.140 -2.604 1.00 98.56 85 ALA A C 1
ATOM 675 O O . ALA A 1 85 ? -5.701 5.017 -1.974 1.00 98.56 85 ALA A O 1
ATOM 676 N N . ARG A 1 86 ? -3.782 4.029 -2.553 1.00 98.00 86 ARG A N 1
ATOM 677 C CA . ARG A 1 86 ? -2.943 4.921 -1.746 1.00 98.00 86 ARG A CA 1
ATOM 678 C C . ARG A 1 86 ? -2.919 6.349 -2.285 1.00 98.00 86 ARG A C 1
ATOM 680 O O . ARG A 1 86 ? -2.917 7.278 -1.483 1.00 98.00 86 ARG A O 1
ATOM 687 N N . VAL A 1 87 ? -2.921 6.536 -3.607 1.00 98.19 87 VAL A N 1
ATOM 688 C CA . VAL A 1 87 ? -3.049 7.877 -4.202 1.00 98.19 87 VAL A CA 1
ATOM 689 C C . VAL A 1 87 ? -4.394 8.495 -3.824 1.00 98.19 87 VAL A C 1
ATOM 691 O O . VAL A 1 87 ? -4.415 9.607 -3.306 1.00 98.19 87 VAL A O 1
ATOM 694 N N . LEU A 1 88 ? -5.494 7.750 -3.977 1.00 98.31 88 LEU A N 1
ATOM 695 C CA . LEU A 1 88 ? -6.829 8.213 -3.579 1.00 98.31 88 LEU A CA 1
ATOM 696 C C . LEU A 1 88 ? -6.910 8.575 -2.090 1.00 98.31 88 LEU A C 1
ATOM 698 O O . LEU A 1 88 ? -7.550 9.559 -1.723 1.00 98.31 88 LEU A O 1
ATOM 702 N N . TYR A 1 89 ? -6.245 7.800 -1.230 1.00 98.06 89 TYR A N 1
ATOM 703 C CA . TYR A 1 89 ? -6.142 8.098 0.196 1.00 98.06 89 TYR A CA 1
ATOM 704 C C . TYR A 1 89 ? -5.362 9.399 0.453 1.00 98.06 89 TYR A C 1
ATOM 706 O O . TYR A 1 89 ? -5.798 10.226 1.250 1.00 98.06 89 TYR A O 1
ATOM 714 N N . LYS A 1 90 ? -4.236 9.613 -0.245 1.00 96.69 90 LYS A N 1
ATOM 715 C CA . LYS A 1 90 ? -3.405 10.829 -0.133 1.00 96.69 90 LYS A CA 1
ATOM 716 C C . LYS A 1 90 ? -4.102 12.094 -0.635 1.00 96.69 90 LYS A C 1
ATOM 718 O O . LYS A 1 90 ? -3.817 13.170 -0.122 1.00 96.69 90 LYS A O 1
ATOM 723 N N . GLU A 1 91 ? -5.024 11.974 -1.587 1.00 95.50 91 GLU A N 1
ATOM 724 C CA . GLU A 1 91 ? -5.896 13.083 -2.001 1.00 95.50 91 GLU A CA 1
ATOM 725 C C . GLU A 1 91 ? -6.838 13.544 -0.874 1.00 95.50 91 GLU A C 1
ATOM 727 O O . GLU A 1 91 ? -7.358 14.656 -0.939 1.00 95.50 91 GLU A O 1
ATOM 732 N N . ASN A 1 92 ? -7.021 12.721 0.168 1.00 94.19 92 ASN A N 1
ATOM 733 C CA . ASN A 1 92 ? -7.743 13.036 1.402 1.00 94.19 92 ASN A CA 1
ATOM 734 C C . ASN A 1 92 ? -9.179 13.547 1.178 1.00 94.19 92 ASN A C 1
ATOM 736 O O . ASN A 1 92 ? -9.647 14.461 1.857 1.00 94.19 92 ASN A O 1
ATOM 740 N N . ARG A 1 93 ? -9.892 12.944 0.222 1.00 95.12 93 ARG A N 1
ATOM 741 C CA . ARG A 1 93 ? -11.301 13.248 -0.065 1.00 95.12 93 ARG A CA 1
ATOM 742 C C . ARG A 1 93 ? -12.190 12.122 0.440 1.00 95.12 93 ARG A C 1
ATOM 744 O O . ARG A 1 93 ? -11.980 10.968 0.078 1.00 95.12 93 ARG A O 1
ATOM 751 N N . ALA A 1 94 ? -13.205 12.447 1.239 1.00 93.38 94 ALA A N 1
ATOM 752 C CA . ALA A 1 94 ? -14.112 11.441 1.802 1.00 93.38 94 ALA A CA 1
ATOM 753 C C . ALA A 1 94 ? -14.885 10.656 0.723 1.00 93.38 94 ALA A C 1
ATOM 755 O O . ALA A 1 94 ? -15.177 9.478 0.917 1.00 93.38 94 ALA A O 1
ATOM 756 N N . GLU A 1 95 ? -15.157 11.284 -0.426 1.00 96.69 95 GLU A N 1
ATOM 757 C CA . GLU A 1 95 ? -15.796 10.662 -1.596 1.00 96.69 95 GLU A CA 1
ATOM 758 C C . GLU A 1 95 ? -14.997 9.479 -2.168 1.00 96.69 95 GLU A C 1
ATOM 760 O O . GLU A 1 95 ? -15.582 8.541 -2.702 1.00 96.69 95 GLU A O 1
ATOM 765 N N . ASN A 1 96 ? -13.672 9.463 -1.983 1.00 97.69 96 ASN A N 1
ATOM 766 C CA . ASN A 1 96 ? -12.811 8.388 -2.474 1.00 97.69 96 ASN A CA 1
ATOM 767 C C . ASN A 1 96 ? -12.951 7.091 -1.661 1.00 97.69 96 ASN A C 1
ATOM 769 O O . ASN A 1 96 ? -12.411 6.062 -2.069 1.00 97.69 96 ASN A O 1
ATOM 773 N N . PHE A 1 97 ? -13.622 7.118 -0.503 1.00 98.25 97 PHE A N 1
ATOM 774 C CA . PHE A 1 97 ? -13.625 5.999 0.440 1.00 98.25 97 PHE A CA 1
ATOM 775 C C . PHE A 1 97 ? -14.092 4.677 -0.186 1.00 98.25 97 PHE A C 1
ATOM 777 O O . PHE A 1 97 ? -13.415 3.667 -0.006 1.00 98.25 97 PHE A O 1
ATOM 784 N N . GLU A 1 98 ? -15.210 4.669 -0.918 1.00 98.44 98 GLU A N 1
ATOM 785 C CA . GLU A 1 98 ? -15.753 3.420 -1.477 1.00 98.44 98 GLU A CA 1
ATOM 786 C C . GLU A 1 98 ? -14.816 2.816 -2.527 1.00 98.44 98 GLU A C 1
ATOM 788 O O . GLU A 1 98 ? -14.616 1.604 -2.562 1.00 98.44 98 GLU A O 1
ATOM 793 N N . GLU A 1 99 ? -14.153 3.657 -3.321 1.00 98.50 99 GLU A N 1
ATOM 794 C CA . GLU A 1 99 ? -13.178 3.190 -4.305 1.00 98.50 99 GLU A CA 1
ATOM 795 C C . GLU A 1 99 ? -11.886 2.695 -3.638 1.00 98.50 99 GLU A C 1
ATOM 797 O O . GLU A 1 99 ? -11.353 1.653 -4.018 1.00 98.50 99 GLU A O 1
ATOM 802 N N . ILE A 1 100 ? -11.403 3.374 -2.589 1.00 98.69 100 ILE A N 1
ATOM 803 C CA . ILE A 1 100 ? -10.276 2.890 -1.771 1.00 98.69 100 ILE A CA 1
ATOM 804 C C . ILE A 1 100 ? -10.615 1.523 -1.176 1.00 98.69 100 ILE A C 1
ATOM 806 O O . ILE A 1 100 ? -9.776 0.620 -1.210 1.00 98.69 100 ILE A O 1
ATOM 810 N N . LYS A 1 101 ? -11.834 1.365 -0.649 1.00 98.62 101 LYS A N 1
ATOM 811 C CA . LYS A 1 101 ? -12.326 0.105 -0.091 1.00 98.62 101 LYS A CA 1
ATOM 812 C C . LYS A 1 101 ? -12.325 -0.991 -1.150 1.00 98.62 101 LYS A C 1
ATOM 814 O O . LYS A 1 101 ? -11.660 -2.002 -0.937 1.00 98.62 101 LYS A O 1
ATOM 819 N N . ARG A 1 102 ? -12.970 -0.758 -2.296 1.00 98.69 102 ARG A N 1
ATOM 820 C CA . ARG A 1 102 ? -13.046 -1.710 -3.413 1.00 98.69 102 ARG A CA 1
ATOM 821 C C . ARG A 1 102 ? -11.659 -2.168 -3.872 1.00 98.69 102 ARG A C 1
ATOM 823 O O . ARG A 1 102 ? -11.400 -3.364 -3.933 1.00 98.69 102 ARG A O 1
ATOM 830 N N . LEU A 1 103 ? -10.748 -1.228 -4.133 1.00 98.69 103 LEU A N 1
ATOM 831 C CA . LEU A 1 103 ? -9.381 -1.525 -4.580 1.00 98.69 103 LEU A CA 1
ATOM 832 C C . LEU A 1 103 ? -8.568 -2.294 -3.528 1.00 98.69 103 LEU A C 1
ATOM 834 O O . LEU A 1 103 ? -7.779 -3.173 -3.875 1.00 98.69 103 LEU A O 1
ATOM 838 N N . CYS A 1 104 ? -8.726 -1.960 -2.243 1.00 98.62 104 CYS A N 1
ATOM 839 C CA . CYS A 1 104 ? -8.051 -2.681 -1.167 1.00 98.62 104 CYS A CA 1
ATOM 840 C C . CYS A 1 104 ? -8.593 -4.103 -1.005 1.00 98.62 104 CYS A C 1
ATOM 842 O O . CYS A 1 104 ? -7.796 -5.019 -0.829 1.00 98.62 104 CYS A O 1
ATOM 844 N N . GLU A 1 105 ? -9.913 -4.288 -1.049 1.00 98.50 105 GLU A N 1
ATOM 845 C CA . GLU A 1 105 ? -10.558 -5.606 -0.974 1.00 98.50 105 GLU A CA 1
ATOM 846 C C . GLU A 1 105 ? -10.104 -6.490 -2.142 1.00 98.50 105 GLU A C 1
ATOM 848 O O . GLU A 1 105 ? -9.587 -7.578 -1.907 1.00 98.50 105 GLU A O 1
ATOM 853 N N . GLU A 1 106 ? -10.116 -5.966 -3.369 1.00 98.38 106 GLU A N 1
ATOM 854 C CA . GLU A 1 106 ? -9.628 -6.676 -4.559 1.00 98.38 106 GLU A CA 1
ATOM 855 C C . GLU A 1 106 ? -8.144 -7.077 -4.436 1.00 98.38 106 GLU A C 1
ATOM 857 O O . GLU A 1 106 ? -7.755 -8.196 -4.770 1.00 98.38 106 GLU A O 1
ATOM 862 N N . ALA A 1 107 ? -7.300 -6.195 -3.889 1.00 98.00 107 ALA A N 1
ATOM 863 C CA . ALA A 1 107 ? -5.896 -6.507 -3.629 1.00 98.00 107 ALA A CA 1
ATOM 864 C C . ALA A 1 107 ? -5.716 -7.611 -2.570 1.00 98.00 107 ALA A C 1
ATOM 866 O O . ALA A 1 107 ? -4.804 -8.433 -2.670 1.00 98.00 107 ALA A O 1
ATOM 867 N N . ILE A 1 108 ? -6.562 -7.623 -1.538 1.00 97.31 108 ILE A N 1
ATOM 868 C CA . ILE A 1 108 ? -6.543 -8.637 -0.478 1.00 97.31 108 ILE A CA 1
ATOM 869 C C . ILE A 1 108 ? -7.008 -9.987 -1.018 1.00 97.31 108 ILE A C 1
ATOM 871 O O . ILE A 1 108 ? -6.396 -10.999 -0.682 1.00 97.31 108 ILE A O 1
ATOM 875 N N . ASP A 1 109 ? -8.045 -10.008 -1.847 1.00 97.69 109 ASP A N 1
ATOM 876 C CA . ASP A 1 109 ? -8.589 -11.242 -2.412 1.00 97.69 109 ASP A CA 1
ATOM 877 C C . ASP A 1 109 ? -7.619 -11.878 -3.414 1.00 97.69 109 ASP A C 1
ATOM 879 O O . ASP A 1 109 ? -7.484 -13.100 -3.457 1.00 97.69 109 ASP A O 1
ATOM 883 N N . MET A 1 110 ? -6.878 -11.056 -4.164 1.00 96.31 110 MET A N 1
ATOM 884 C CA . MET A 1 110 ? -5.920 -11.517 -5.170 1.00 96.31 110 MET A CA 1
ATOM 885 C C . MET A 1 110 ? -4.717 -12.263 -4.579 1.00 96.31 110 MET A C 1
ATOM 887 O O . MET A 1 110 ? -4.352 -13.330 -5.065 1.00 96.31 110 MET A O 1
ATOM 891 N N . ASP A 1 111 ? -4.055 -11.695 -3.570 1.00 94.88 111 ASP A N 1
ATOM 892 C CA . ASP A 1 111 ? -2.803 -12.259 -3.040 1.00 94.88 111 ASP A CA 1
ATOM 893 C C . ASP A 1 111 ? -2.623 -12.077 -1.522 1.00 94.88 111 ASP A C 1
ATOM 895 O O . ASP A 1 111 ? -1.546 -12.309 -0.963 1.00 94.88 111 ASP A O 1
ATOM 899 N N . GLY A 1 112 ? -3.685 -11.697 -0.809 1.00 93.81 112 GLY A N 1
ATOM 900 C CA . GLY A 1 112 ? -3.644 -11.470 0.632 1.00 93.81 112 GLY A CA 1
ATOM 901 C C . GLY A 1 112 ? -2.915 -10.188 1.032 1.00 93.81 112 GLY A C 1
ATOM 902 O O . GLY A 1 112 ? -2.431 -10.124 2.170 1.00 93.81 112 GLY A O 1
ATOM 903 N N . ASN A 1 113 ? -2.823 -9.191 0.140 1.00 94.69 113 ASN A N 1
ATOM 904 C CA . ASN A 1 113 ? -1.986 -8.001 0.293 1.00 94.69 113 ASN A CA 1
ATOM 905 C C . ASN A 1 113 ? -2.082 -7.353 1.687 1.00 94.69 113 ASN A C 1
ATOM 907 O O . ASN A 1 113 ? -3.045 -6.675 2.054 1.00 94.69 113 ASN A O 1
ATOM 911 N N . ILE A 1 114 ? -1.016 -7.518 2.469 1.00 94.56 114 ILE A N 1
ATOM 912 C CA . ILE A 1 114 ? -0.938 -7.064 3.861 1.00 94.56 114 ILE A CA 1
ATOM 913 C C . ILE A 1 114 ? -1.015 -5.534 3.959 1.00 94.56 114 ILE A C 1
ATOM 915 O O . ILE A 1 114 ? -1.615 -4.999 4.893 1.00 94.56 114 ILE A O 1
ATOM 919 N N . LYS A 1 115 ? -0.428 -4.816 2.993 1.00 94.19 115 LYS A N 1
ATOM 920 C CA . LYS A 1 115 ? -0.416 -3.348 2.975 1.00 94.19 115 LYS A CA 1
ATOM 921 C C . LYS A 1 115 ? -1.799 -2.797 2.621 1.00 94.19 115 LYS A C 1
ATOM 923 O O . LYS A 1 115 ? -2.194 -1.788 3.200 1.00 94.19 115 LYS A O 1
ATOM 928 N N . ALA A 1 116 ? -2.557 -3.486 1.766 1.00 96.75 116 ALA A N 1
ATOM 929 C CA . ALA A 1 116 ? -3.950 -3.142 1.476 1.00 96.75 116 ALA A CA 1
ATOM 930 C C . ALA A 1 116 ? -4.844 -3.282 2.717 1.00 96.75 116 ALA A C 1
ATOM 932 O O . ALA A 1 116 ? -5.638 -2.389 2.990 1.00 96.75 116 ALA A O 1
ATOM 933 N N . LYS A 1 117 ? -4.648 -4.320 3.547 1.00 97.19 117 LYS A N 1
ATOM 934 C CA . LYS A 1 117 ? -5.356 -4.439 4.839 1.00 97.19 117 LYS A CA 1
ATOM 935 C C . LYS A 1 117 ? -5.108 -3.235 5.743 1.00 97.19 117 LYS A C 1
ATOM 937 O O . LYS A 1 117 ? -6.040 -2.701 6.335 1.00 97.19 117 LYS A O 1
ATOM 942 N N . ILE A 1 118 ? -3.855 -2.797 5.854 1.00 96.56 118 ILE A N 1
ATOM 943 C CA . ILE A 1 118 ? -3.517 -1.645 6.698 1.00 96.56 118 ILE A CA 1
ATOM 944 C C . ILE A 1 118 ? -4.121 -0.361 6.121 1.00 96.56 118 ILE A C 1
ATOM 946 O O . ILE A 1 118 ? -4.730 0.401 6.866 1.00 96.56 118 ILE A O 1
ATOM 950 N N . LEU A 1 119 ? -4.010 -0.145 4.806 1.00 97.56 119 LEU A N 1
ATOM 951 C CA . LEU A 1 119 ? -4.599 1.021 4.146 1.00 97.56 119 LEU A CA 1
ATOM 952 C C . LEU A 1 119 ? -6.124 1.065 4.303 1.00 97.56 119 LEU A C 1
ATOM 954 O O . LEU A 1 119 ? -6.675 2.130 4.567 1.00 97.56 119 LEU A O 1
ATOM 958 N N . LEU A 1 120 ? -6.796 -0.083 4.212 1.00 97.69 120 LEU A N 1
ATOM 959 C CA . LEU A 1 120 ? -8.232 -0.184 4.444 1.00 97.69 120 LEU A CA 1
ATOM 960 C C . LEU A 1 120 ? -8.594 0.188 5.887 1.00 97.69 120 LEU A C 1
ATOM 962 O O . LEU A 1 120 ? -9.547 0.931 6.113 1.00 97.69 120 LEU A O 1
ATOM 966 N N . GLY A 1 121 ? -7.787 -0.248 6.859 1.00 97.69 121 GLY A N 1
ATOM 967 C CA . GLY A 1 121 ? -7.904 0.201 8.245 1.00 97.69 121 GLY A CA 1
ATOM 968 C C . GLY A 1 121 ? -7.796 1.723 8.378 1.00 97.69 121 GLY A C 1
ATOM 969 O O . GLY A 1 121 ? -8.687 2.343 8.961 1.00 97.69 121 GLY A O 1
ATOM 970 N N . PHE A 1 122 ? -6.782 2.339 7.759 1.00 97.69 122 PHE A N 1
ATOM 971 C CA . PHE A 1 122 ? -6.632 3.799 7.757 1.00 97.69 122 PHE A CA 1
ATOM 972 C C . PHE A 1 122 ? -7.821 4.507 7.104 1.00 97.69 122 PHE A C 1
ATOM 974 O O . PHE A 1 122 ? -8.280 5.523 7.616 1.00 97.69 122 PHE A O 1
ATOM 981 N N . ALA A 1 123 ? -8.355 3.979 6.002 1.00 97.81 123 ALA A N 1
ATOM 982 C CA . ALA A 1 123 ? -9.506 4.567 5.324 1.00 97.81 123 ALA A CA 1
ATOM 983 C C . ALA A 1 123 ? -10.756 4.589 6.224 1.00 97.81 123 ALA A C 1
ATOM 985 O O . ALA A 1 123 ? -11.432 5.618 6.304 1.00 97.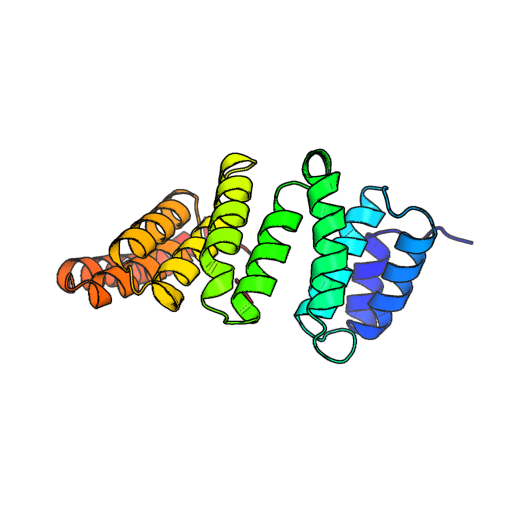81 123 ALA A O 1
ATOM 986 N N . TYR A 1 124 ? -11.034 3.499 6.950 1.00 98.19 124 TYR A N 1
ATOM 987 C CA . TYR A 1 124 ? -12.136 3.447 7.919 1.00 98.19 124 TYR A CA 1
ATOM 988 C C . TYR A 1 124 ? -11.950 4.441 9.075 1.00 98.19 124 TYR A C 1
ATOM 990 O O . TYR A 1 124 ? -12.901 5.141 9.430 1.00 98.19 124 TYR A O 1
ATOM 998 N N . GLU A 1 125 ? -10.741 4.558 9.639 1.00 96.06 125 GLU A N 1
ATOM 999 C CA . GLU A 1 125 ? -10.468 5.539 10.703 1.00 96.06 125 GLU A CA 1
ATOM 1000 C C . GLU A 1 125 ? -10.596 6.982 10.203 1.00 96.06 125 GLU A C 1
ATOM 1002 O O . GLU A 1 125 ? -11.205 7.828 10.861 1.00 96.06 125 GLU A O 1
ATOM 1007 N N . THR A 1 126 ? -10.019 7.284 9.043 1.00 96.19 126 THR A N 1
ATOM 1008 C CA . THR A 1 126 ? -9.924 8.655 8.538 1.00 96.19 126 THR A CA 1
ATOM 1009 C C . THR A 1 126 ? -11.279 9.162 8.062 1.00 96.19 126 THR A C 1
ATOM 1011 O O . THR A 1 126 ? -11.718 10.212 8.536 1.00 96.19 126 THR A O 1
ATOM 1014 N N . PHE A 1 127 ? -11.963 8.407 7.197 1.00 97.62 127 PHE A N 1
ATOM 1015 C CA . PHE A 1 127 ? -13.146 8.887 6.475 1.00 97.62 127 PHE A CA 1
ATOM 1016 C C . PHE A 1 127 ? -14.481 8.477 7.098 1.00 97.62 127 PHE A C 1
ATOM 1018 O O . PHE A 1 127 ? -15.484 9.140 6.851 1.00 97.62 127 PHE A O 1
ATOM 1025 N N . LYS A 1 128 ? -14.520 7.405 7.900 1.00 96.69 128 LYS A N 1
ATOM 1026 C CA . LYS A 1 128 ? -15.760 6.915 8.534 1.00 96.69 128 LYS A CA 1
ATOM 1027 C C . LYS A 1 128 ? -15.750 6.994 10.058 1.00 96.69 128 LYS A C 1
ATOM 1029 O O . LYS A 1 128 ? -16.797 6.811 10.666 1.00 96.69 128 LYS A O 1
ATOM 1034 N N . LYS A 1 129 ? -14.588 7.248 10.677 1.00 96.25 129 LYS A N 1
ATOM 1035 C CA . LYS A 1 129 ? -14.383 7.159 12.137 1.00 96.25 129 LYS A CA 1
ATOM 1036 C C . LYS A 1 129 ? -14.804 5.796 12.712 1.00 96.25 129 LYS A C 1
ATOM 1038 O O . LYS A 1 129 ? -15.113 5.683 13.895 1.00 96.25 129 LYS A O 1
ATOM 1043 N N . ASP A 1 130 ? -14.769 4.745 11.888 1.00 97.38 130 ASP A N 1
ATOM 1044 C CA . ASP A 1 130 ? -15.148 3.387 12.280 1.00 97.38 130 ASP A CA 1
ATOM 1045 C C . ASP A 1 130 ? -13.919 2.617 12.778 1.00 97.38 130 ASP A C 1
ATOM 1047 O O . ASP A 1 130 ? -13.270 1.846 12.063 1.00 97.38 130 ASP A O 1
ATOM 1051 N N . TYR A 1 131 ? -13.583 2.847 14.045 1.00 96.31 131 TYR A N 1
ATOM 1052 C CA . TYR A 1 131 ? -12.448 2.195 14.698 1.00 96.31 131 TYR A CA 1
ATOM 1053 C C . TYR A 1 131 ? -12.661 0.687 14.902 1.00 96.31 131 TYR A C 1
ATOM 1055 O O . TYR A 1 131 ? -11.690 -0.066 15.022 1.00 96.31 131 TYR A O 1
ATOM 1063 N N . ALA A 1 132 ? -13.913 0.216 14.930 1.00 94.31 132 ALA A N 1
ATOM 1064 C CA . ALA A 1 132 ? -14.216 -1.201 15.081 1.00 94.31 132 ALA A CA 1
ATOM 1065 C C . ALA A 1 132 ? -13.806 -1.971 13.819 1.00 94.31 132 ALA A C 1
ATOM 1067 O O . ALA A 1 132 ? -13.015 -2.922 13.911 1.00 94.31 132 ALA A O 1
ATOM 1068 N N . ARG A 1 133 ? -14.248 -1.514 12.641 1.00 95.94 133 ARG A N 1
ATOM 1069 C CA . ARG A 1 133 ? -13.829 -2.083 11.352 1.00 95.94 133 ARG A CA 1
ATOM 1070 C C . ARG A 1 133 ? -12.340 -1.888 11.110 1.00 95.94 133 ARG A C 1
ATOM 1072 O O . ARG A 1 133 ? -11.665 -2.855 10.761 1.00 95.94 133 ARG A O 1
ATOM 1079 N N . ALA A 1 134 ? -11.793 -0.709 11.409 1.00 97.00 134 ALA A N 1
ATOM 1080 C CA . ALA A 1 134 ? -10.356 -0.475 11.285 1.00 97.00 134 ALA A CA 1
ATOM 1081 C C . ALA A 1 134 ? -9.524 -1.478 12.099 1.00 97.00 134 ALA A C 1
ATOM 1083 O O . ALA A 1 134 ? -8.609 -2.107 11.565 1.00 97.00 134 ALA A O 1
ATOM 1084 N N . SER A 1 135 ? -9.896 -1.711 13.366 1.00 96.12 135 SER A N 1
ATOM 1085 C CA . SER A 1 135 ? -9.208 -2.680 14.227 1.00 96.12 135 SER A CA 1
ATOM 1086 C C . SER A 1 135 ? -9.224 -4.095 13.641 1.00 96.12 135 SER A C 1
ATOM 1088 O O . SER A 1 135 ? -8.224 -4.804 13.717 1.00 96.12 135 SER A O 1
ATOM 1090 N N . THR A 1 136 ? -10.315 -4.492 12.984 1.00 96.25 136 THR A N 1
ATOM 1091 C CA . THR A 1 136 ? -10.424 -5.811 12.344 1.00 96.25 136 THR A CA 1
ATOM 1092 C C . THR A 1 136 ? -9.388 -5.972 11.232 1.00 96.25 136 THR A C 1
ATOM 1094 O O . THR A 1 136 ? -8.676 -6.978 11.181 1.00 96.25 136 THR A O 1
ATOM 1097 N N . HIS A 1 137 ? -9.226 -4.955 10.383 1.00 96.81 137 HIS A N 1
ATOM 1098 C CA . HIS A 1 137 ? -8.235 -4.989 9.308 1.00 96.81 137 HIS A CA 1
ATOM 1099 C C . HIS A 1 137 ? -6.792 -4.938 9.828 1.00 96.81 137 HIS A C 1
ATOM 1101 O O . HIS A 1 137 ? -5.942 -5.688 9.342 1.00 96.81 137 HIS A O 1
ATOM 1107 N N . TYR A 1 138 ? -6.513 -4.127 10.853 1.00 96.31 138 TYR A N 1
ATOM 1108 C CA . TYR A 1 138 ? -5.194 -4.070 11.490 1.00 96.31 138 TYR A CA 1
ATOM 1109 C C . TYR A 1 138 ? -4.802 -5.389 12.162 1.00 96.31 138 TYR A C 1
ATOM 1111 O O . TYR A 1 138 ? -3.674 -5.857 12.014 1.00 96.31 138 TYR A O 1
ATOM 1119 N N . PHE A 1 139 ? -5.735 -6.041 12.853 1.00 94.50 139 PHE A N 1
ATOM 1120 C CA . PHE A 1 139 ? -5.466 -7.348 13.443 1.00 94.50 139 PHE A CA 1
ATOM 1121 C C . PHE A 1 139 ? -5.251 -8.414 12.361 1.00 94.50 139 PHE A C 1
ATOM 1123 O O . PHE A 1 139 ? -4.310 -9.202 12.430 1.00 94.50 139 PHE A O 1
ATOM 1130 N N . SER A 1 140 ? -6.056 -8.386 11.296 1.00 94.44 140 SER A N 1
ATOM 1131 C CA . SER A 1 140 ? -5.902 -9.291 10.150 1.00 94.44 140 SER A CA 1
ATOM 1132 C C . SER A 1 140 ? -4.566 -9.114 9.413 1.00 94.44 140 SER A C 1
ATOM 1134 O O . SER A 1 140 ? -4.025 -10.087 8.877 1.00 94.44 140 SER A O 1
ATOM 1136 N N . SER A 1 141 ? -4.008 -7.898 9.366 1.00 93.31 141 SER A N 1
ATOM 1137 C CA . SER A 1 141 ? -2.672 -7.657 8.802 1.00 93.31 141 SER A CA 1
ATOM 1138 C C . SER A 1 141 ? -1.562 -8.169 9.724 1.00 93.31 141 SER A C 1
ATOM 1140 O O . SER A 1 141 ? -0.585 -8.742 9.235 1.00 93.31 141 SER A O 1
ATOM 1142 N N . PHE A 1 142 ? -1.741 -8.058 11.044 1.00 91.81 142 PHE A N 1
ATOM 1143 C CA . PHE A 1 142 ? -0.837 -8.641 12.034 1.00 91.81 142 PHE A CA 1
ATOM 1144 C C . PHE A 1 142 ? -0.763 -10.163 11.935 1.00 91.81 142 PHE A C 1
ATOM 1146 O O . PHE A 1 142 ? 0.332 -10.707 11.817 1.00 91.81 142 PHE A O 1
ATOM 1153 N N . LEU A 1 143 ? -1.909 -10.844 11.866 1.00 90.56 143 LEU A N 1
ATOM 1154 C CA . LEU A 1 143 ? -1.957 -12.304 11.710 1.00 90.56 143 LEU A CA 1
ATOM 1155 C C . LEU A 1 143 ? -1.277 -12.800 10.422 1.00 90.56 143 LEU A C 1
ATOM 1157 O O . LEU A 1 143 ? -0.882 -13.959 10.337 1.00 90.56 143 LEU A O 1
ATOM 1161 N N . ARG A 1 144 ? -1.117 -11.933 9.415 1.00 87.19 144 ARG A N 1
ATOM 1162 C CA . ARG A 1 144 ? -0.398 -12.232 8.165 1.00 87.19 144 ARG A CA 1
ATOM 1163 C C . ARG A 1 144 ? 1.082 -11.826 8.193 1.00 87.19 144 ARG A C 1
ATOM 1165 O O . ARG A 1 144 ? 1.767 -11.984 7.184 1.00 87.19 144 ARG A O 1
ATOM 1172 N N . GLY A 1 145 ? 1.586 -11.347 9.328 1.00 84.88 145 GLY A N 1
ATOM 1173 C CA . GLY A 1 145 ? 3.000 -11.042 9.537 1.00 84.88 145 GLY A CA 1
ATOM 1174 C C . GLY A 1 145 ? 3.370 -9.567 9.388 1.00 84.88 145 GLY A C 1
ATOM 1175 O O . GLY A 1 145 ? 4.540 -9.273 9.163 1.00 84.88 145 GLY A O 1
ATOM 1176 N N . SER A 1 146 ? 2.427 -8.619 9.491 1.00 87.31 146 SER A N 1
ATOM 1177 C CA . SER A 1 146 ? 2.800 -7.211 9.704 1.00 87.31 146 SER A CA 1
ATOM 1178 C C . SER A 1 146 ? 2.887 -6.890 11.185 1.00 87.31 146 SER A C 1
ATOM 1180 O O . SER A 1 146 ? 1.869 -6.763 11.864 1.00 87.31 146 SER A O 1
ATOM 1182 N N . LYS A 1 147 ? 4.096 -6.627 11.679 1.00 83.19 147 LYS A N 1
ATOM 1183 C CA . LYS A 1 147 ? 4.279 -6.171 13.065 1.00 83.19 147 LYS A CA 1
ATOM 1184 C C . LYS A 1 147 ? 3.494 -4.891 13.378 1.00 83.19 147 LYS A C 1
ATOM 1186 O O . LYS A 1 147 ? 2.989 -4.722 14.483 1.00 83.19 147 LYS A O 1
ATOM 1191 N N . TRP A 1 148 ? 3.348 -4.011 12.386 1.00 85.44 148 TRP A N 1
ATOM 1192 C CA . TRP A 1 148 ? 2.646 -2.736 12.526 1.00 85.44 148 TRP A CA 1
ATOM 1193 C C . TRP A 1 148 ? 1.143 -2.911 12.751 1.00 85.44 148 TRP A C 1
ATOM 1195 O O . TRP A 1 148 ? 0.532 -2.075 13.413 1.00 85.44 148 TRP A O 1
ATOM 1205 N N . GLY A 1 149 ? 0.558 -4.014 12.268 1.00 90.62 149 GLY A N 1
ATOM 1206 C CA . GLY A 1 149 ? -0.859 -4.321 12.457 1.00 90.62 149 GLY A CA 1
ATOM 1207 C C . GLY A 1 149 ? -1.275 -4.329 13.930 1.00 90.62 149 GLY A C 1
ATOM 1208 O O . GLY A 1 149 ? -2.307 -3.761 14.270 1.00 90.62 149 GLY A O 1
ATOM 1209 N N . LEU A 1 150 ? -0.448 -4.869 14.834 1.00 90.81 150 LEU A N 1
ATOM 1210 C CA . LEU A 1 150 ? -0.771 -4.900 16.267 1.00 90.81 150 LEU A CA 1
ATOM 1211 C C . LEU A 1 150 ? -0.699 -3.506 16.909 1.00 90.81 150 LEU A C 1
ATOM 1213 O O . LEU A 1 150 ? -1.532 -3.168 17.751 1.00 90.81 150 LEU A O 1
ATOM 1217 N N . GLY A 1 151 ? 0.252 -2.675 16.470 1.00 90.69 151 GLY A N 1
ATOM 1218 C CA . GLY A 1 151 ? 0.352 -1.277 16.892 1.00 90.69 151 GLY A CA 1
ATOM 1219 C C . GLY A 1 151 ? -0.888 -0.472 16.495 1.00 90.69 151 GLY A C 1
ATOM 1220 O O . GLY A 1 151 ? -1.509 0.167 17.345 1.00 90.69 151 GLY A O 1
ATOM 1221 N N . PHE A 1 152 ? -1.307 -0.568 15.229 1.00 93.06 152 PHE A N 1
ATOM 1222 C CA . PHE A 1 152 ? -2.518 0.103 14.750 1.00 93.06 152 PHE A CA 1
ATOM 1223 C C . PHE A 1 152 ? -3.792 -0.457 15.394 1.00 93.06 152 PHE A C 1
ATOM 1225 O O . PHE A 1 152 ? -4.662 0.312 15.799 1.00 93.06 152 PHE A O 1
ATOM 1232 N N . TYR A 1 153 ? -3.880 -1.778 15.580 1.00 93.94 153 TYR A N 1
ATOM 1233 C CA . TYR A 1 153 ? -4.974 -2.428 16.304 1.00 93.94 153 TYR A CA 1
ATOM 1234 C C . TYR A 1 153 ? -5.127 -1.873 17.722 1.00 93.94 153 TYR A C 1
ATOM 1236 O O . TYR A 1 153 ? -6.228 -1.491 18.120 1.00 93.94 153 TYR A O 1
ATOM 1244 N N . SER A 1 154 ? -4.020 -1.785 18.462 1.00 92.00 154 SER A N 1
ATOM 1245 C CA . SER A 1 154 ? -3.980 -1.206 19.804 1.00 92.00 154 SER A CA 1
ATOM 1246 C C . SER A 1 154 ? -4.548 0.216 19.807 1.00 92.00 154 SER A C 1
ATOM 1248 O O . SER A 1 154 ? -5.470 0.515 20.569 1.00 92.00 154 SER A O 1
ATOM 1250 N N . SER A 1 155 ? -4.047 1.085 18.923 1.00 92.06 155 SER A N 1
ATOM 1251 C CA . SER A 1 155 ? -4.520 2.470 18.808 1.00 92.06 155 SER A CA 1
ATOM 1252 C C . SER A 1 155 ? -6.011 2.555 18.473 1.00 92.06 155 SER A C 1
ATOM 1254 O O . SER A 1 155 ? -6.732 3.321 19.114 1.00 92.06 155 SER A O 1
ATOM 1256 N N . ALA A 1 156 ? -6.494 1.739 17.533 1.00 93.44 156 ALA A N 1
ATOM 1257 C CA . ALA A 1 156 ? -7.907 1.683 17.173 1.00 93.44 156 ALA A CA 1
ATOM 1258 C C . ALA A 1 156 ? -8.780 1.220 18.352 1.00 93.44 156 ALA A C 1
ATOM 1260 O O . ALA A 1 156 ? -9.835 1.801 18.600 1.00 93.44 156 ALA A O 1
ATOM 1261 N N . LYS A 1 157 ? -8.336 0.226 19.139 1.00 93.75 157 LYS A N 1
ATOM 1262 C CA . LYS A 1 157 ? -9.077 -0.236 20.324 1.00 93.75 157 LYS A CA 1
ATOM 1263 C C . LYS A 1 157 ? -9.203 0.840 21.395 1.00 93.75 157 LYS A C 1
ATOM 1265 O O . LYS A 1 157 ? -10.308 1.027 21.907 1.00 93.75 157 LYS A O 1
ATOM 1270 N N . ILE A 1 158 ? -8.131 1.586 21.667 1.00 92.31 158 ILE A N 1
ATOM 1271 C CA . ILE A 1 158 ? -8.169 2.731 22.591 1.00 92.31 158 ILE A CA 1
ATOM 1272 C C . ILE A 1 158 ? -9.200 3.760 22.111 1.00 92.31 158 ILE A C 1
ATOM 1274 O O . ILE A 1 158 ? -10.083 4.136 22.876 1.00 92.31 158 ILE A O 1
ATOM 1278 N N . ARG A 1 159 ? -9.152 4.147 20.829 1.00 92.00 159 ARG A N 1
ATOM 1279 C CA . ARG A 1 159 ? -10.094 5.118 20.241 1.00 92.00 159 ARG A CA 1
ATOM 1280 C C . ARG A 1 159 ? -11.539 4.616 20.180 1.00 92.00 159 ARG A C 1
ATOM 1282 O O . ARG A 1 159 ? -12.456 5.420 20.245 1.00 92.00 159 ARG A O 1
ATOM 1289 N N . SER A 1 160 ? -11.750 3.302 20.102 1.00 91.38 160 SER A N 1
ATOM 1290 C CA . SER A 1 160 ? -13.081 2.673 20.119 1.00 91.38 160 SER A CA 1
ATOM 1291 C C . SER A 1 160 ? -13.703 2.524 21.518 1.00 91.38 160 SER A C 1
ATOM 1293 O O . SER A 1 160 ? -14.726 1.859 21.654 1.00 91.38 160 SER A O 1
ATOM 1295 N N . GLY A 1 161 ? -13.071 3.062 22.570 1.00 90.06 161 GLY A N 1
ATOM 1296 C CA . GLY A 1 161 ? -13.561 2.939 23.949 1.00 90.06 161 GLY A CA 1
ATOM 1297 C C . GLY A 1 161 ? -13.201 1.618 24.639 1.00 90.06 161 GLY A C 1
ATOM 1298 O O . GLY A 1 161 ? -13.792 1.273 25.656 1.00 90.06 161 GLY A O 1
ATOM 1299 N N . LYS A 1 162 ? -12.214 0.869 24.121 1.00 93.06 162 LYS A N 1
ATOM 1300 C CA . LYS A 1 162 ? -11.698 -0.379 24.720 1.00 93.06 162 LYS A CA 1
ATOM 1301 C C . LYS A 1 162 ? -10.234 -0.216 25.172 1.00 93.06 162 LYS A C 1
ATOM 1303 O O . LYS A 1 162 ? -9.355 -0.915 24.656 1.00 93.06 162 LYS A O 1
ATOM 1308 N N . PRO A 1 163 ? -9.937 0.699 26.118 1.00 91.31 163 PRO A N 1
ATOM 1309 C CA . PRO A 1 163 ? -8.567 1.077 26.466 1.00 91.31 163 PRO A CA 1
ATOM 1310 C C . PRO A 1 163 ? -7.765 -0.067 27.089 1.00 91.31 163 PRO A C 1
ATOM 1312 O O . PRO A 1 163 ? -6.595 -0.213 26.7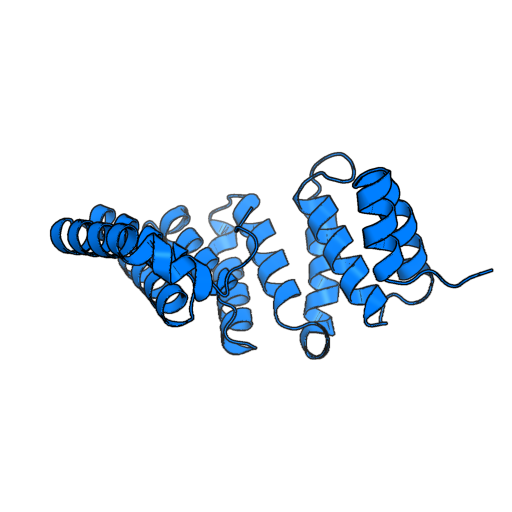57 1.00 91.31 163 PRO A O 1
ATOM 1315 N N . PHE A 1 164 ? -8.383 -0.920 27.912 1.00 91.69 164 PHE A N 1
ATOM 1316 C CA . PHE A 1 164 ? -7.694 -2.062 28.525 1.00 91.69 164 PHE A CA 1
ATOM 1317 C C . PHE A 1 164 ? -7.155 -3.044 27.472 1.00 91.69 164 PHE A C 1
ATOM 1319 O O . PHE A 1 164 ? -5.974 -3.383 27.479 1.00 91.69 164 PHE A O 1
ATOM 1326 N N . VAL A 1 165 ? -7.994 -3.424 26.499 1.00 91.31 165 VAL A N 1
ATOM 1327 C CA . VAL A 1 165 ? -7.592 -4.292 25.376 1.00 91.31 165 VAL A CA 1
ATOM 1328 C C . VAL A 1 165 ? -6.485 -3.634 24.553 1.00 91.31 165 VAL A C 1
ATOM 1330 O O . VAL A 1 165 ? -5.527 -4.296 24.153 1.00 91.31 165 VAL A O 1
ATOM 1333 N N . GLY A 1 166 ? -6.603 -2.327 24.310 1.00 90.19 166 GLY A N 1
ATOM 1334 C CA . GLY A 1 166 ? -5.590 -1.556 23.601 1.00 90.19 166 GLY A CA 1
ATOM 1335 C C . GLY A 1 166 ? -4.242 -1.541 24.323 1.00 90.19 166 GLY A C 1
ATOM 1336 O O . GLY A 1 166 ? -3.231 -1.895 23.726 1.00 90.19 166 GLY A O 1
ATOM 1337 N N . LEU A 1 167 ? -4.220 -1.213 25.616 1.00 91.31 167 LEU A N 1
ATOM 1338 C CA . LEU A 1 167 ? -3.002 -1.173 26.432 1.00 91.31 167 LEU A CA 1
ATOM 1339 C C . LEU A 1 167 ? -2.333 -2.544 26.542 1.00 91.31 167 LEU A C 1
ATOM 1341 O O . LEU A 1 167 ? -1.119 -2.636 26.365 1.00 91.31 167 LEU A O 1
ATOM 1345 N N . LEU A 1 168 ? -3.114 -3.608 26.742 1.00 92.00 168 LEU A N 1
ATOM 1346 C CA . LEU A 1 168 ? -2.597 -4.976 26.752 1.00 92.00 168 LEU A CA 1
ATOM 1347 C C . LEU A 1 168 ? -1.939 -5.327 25.408 1.00 92.00 168 LEU A C 1
ATOM 1349 O O . LEU A 1 168 ? -0.816 -5.823 25.363 1.00 92.00 168 LEU A O 1
ATOM 1353 N N . SER A 1 169 ? -2.598 -4.992 24.297 1.00 89.62 169 SER A N 1
ATOM 1354 C CA . SER A 1 169 ? -2.059 -5.214 22.948 1.00 89.62 169 SER A CA 1
ATOM 1355 C C . SER A 1 169 ? -0.787 -4.402 22.691 1.00 89.62 169 SER A C 1
ATOM 1357 O O . SER A 1 169 ? 0.146 -4.895 22.059 1.00 89.62 169 SER A O 1
ATOM 1359 N N . LYS A 1 170 ? -0.722 -3.168 23.207 1.00 87.62 170 LYS A N 1
ATOM 1360 C CA . LYS A 1 170 ? 0.463 -2.306 23.133 1.00 87.62 170 LYS A CA 1
ATOM 1361 C C . LYS A 1 170 ? 1.640 -2.899 23.903 1.00 87.62 170 LYS A C 1
ATOM 1363 O O . LYS A 1 170 ? 2.761 -2.882 23.399 1.00 87.62 170 LYS A O 1
ATOM 1368 N N . PHE A 1 171 ? 1.388 -3.442 25.092 1.00 89.25 171 PHE A N 1
ATOM 1369 C CA . PHE A 1 171 ? 2.398 -4.153 25.869 1.00 89.25 171 PHE A CA 1
ATOM 1370 C C . PHE A 1 171 ? 2.956 -5.342 25.079 1.00 89.25 171 PHE A C 1
ATOM 1372 O O . PHE A 1 171 ? 4.166 -5.413 24.884 1.00 89.25 171 PHE A O 1
ATOM 1379 N N . PHE A 1 172 ? 2.093 -6.204 24.527 1.00 85.94 172 PHE A N 1
ATOM 1380 C CA . PHE A 1 172 ? 2.530 -7.323 23.683 1.00 85.94 172 PHE A CA 1
ATOM 1381 C C . PHE A 1 172 ? 3.315 -6.866 22.450 1.00 85.94 172 PHE A C 1
ATOM 1383 O O . PHE A 1 172 ? 4.328 -7.476 22.113 1.00 85.94 172 PHE A O 1
ATOM 1390 N N . PHE A 1 173 ? 2.894 -5.777 21.798 1.00 84.00 173 PHE A N 1
ATOM 1391 C CA . PHE A 1 173 ? 3.626 -5.201 20.672 1.00 84.00 173 PHE A CA 1
ATOM 1392 C C . PHE A 1 173 ? 5.060 -4.821 21.049 1.00 84.00 173 PHE A C 1
ATOM 1394 O O . PHE A 1 173 ? 5.980 -5.160 20.309 1.00 84.00 173 PHE A O 1
ATOM 1401 N N . HIS A 1 174 ? 5.261 -4.155 22.189 1.00 83.62 174 HIS A N 1
ATOM 1402 C CA . HIS A 1 174 ? 6.594 -3.761 22.646 1.00 83.62 174 HIS A CA 1
ATOM 1403 C C . HIS A 1 174 ? 7.416 -4.944 23.166 1.00 83.62 174 HIS A C 1
ATOM 1405 O O . HIS A 1 174 ? 8.586 -5.061 22.810 1.00 83.62 174 HIS A O 1
ATOM 1411 N N . ALA A 1 175 ? 6.810 -5.844 23.943 1.00 84.31 175 ALA A N 1
ATOM 1412 C CA . ALA A 1 175 ? 7.485 -7.014 24.503 1.00 84.31 175 ALA A CA 1
ATOM 1413 C C . ALA A 1 175 ? 8.002 -7.964 23.410 1.00 84.31 175 ALA A C 1
ATOM 1415 O O . ALA A 1 175 ? 9.107 -8.489 23.503 1.00 84.31 175 ALA A O 1
ATOM 1416 N N . LEU A 1 176 ? 7.224 -8.147 22.341 1.00 79.94 176 LEU A N 1
ATOM 1417 C CA . LEU A 1 176 ? 7.565 -9.036 21.229 1.00 79.94 176 LEU A CA 1
ATOM 1418 C C . LEU A 1 176 ? 8.233 -8.303 20.056 1.00 79.94 176 LEU A C 1
ATOM 1420 O O . LEU A 1 176 ? 8.583 -8.933 19.057 1.00 79.94 176 LEU A O 1
ATOM 1424 N N . TYR A 1 177 ? 8.458 -6.989 20.167 1.00 76.69 177 TYR A N 1
ATOM 1425 C CA . TYR A 1 177 ? 9.074 -6.172 19.119 1.00 76.69 177 TYR A CA 1
ATOM 1426 C C . TYR A 1 177 ? 10.413 -6.733 18.595 1.00 76.69 177 TYR A C 1
ATOM 1428 O O . TYR A 1 177 ? 10.584 -6.768 17.370 1.00 76.69 177 TYR A O 1
ATOM 1436 N N . PRO A 1 178 ? 11.338 -7.229 19.452 1.00 76.19 178 PRO A N 1
ATOM 1437 C CA . PRO A 1 178 ? 12.601 -7.813 18.992 1.00 76.19 178 PRO A CA 1
ATOM 1438 C C . PRO A 1 178 ? 12.400 -9.067 18.130 1.00 76.19 178 PRO A C 1
ATOM 1440 O O . PRO A 1 178 ? 13.112 -9.273 17.151 1.00 76.19 178 PRO A O 1
ATOM 1443 N N . ILE A 1 179 ? 11.387 -9.876 18.451 1.00 74.62 179 ILE A N 1
ATOM 1444 C CA . ILE A 1 179 ? 11.062 -11.128 17.754 1.00 74.62 179 ILE A CA 1
ATOM 1445 C C . ILE A 1 179 ? 10.340 -10.827 16.434 1.00 74.62 179 ILE A C 1
ATOM 1447 O O . ILE A 1 179 ? 10.623 -11.432 15.398 1.00 74.62 179 ILE A O 1
ATOM 1451 N N . PHE A 1 180 ? 9.453 -9.828 16.426 1.00 70.81 180 PHE A N 1
ATOM 1452 C CA . PHE A 1 180 ? 8.705 -9.432 15.234 1.00 70.81 180 PHE A CA 1
ATOM 1453 C C . PHE A 1 180 ? 9.583 -8.888 14.103 1.00 70.81 180 PHE A C 1
ATOM 1455 O O . PHE A 1 180 ? 9.174 -8.954 12.946 1.00 70.81 180 PHE A O 1
ATOM 1462 N N . GLY A 1 181 ? 10.795 -8.402 14.390 1.00 66.06 181 GLY A N 1
ATOM 1463 C CA . GLY A 1 181 ? 11.750 -7.986 13.357 1.00 66.06 181 GLY A CA 1
ATOM 1464 C C . GLY A 1 181 ? 12.129 -9.103 12.374 1.00 66.06 181 GLY A C 1
ATOM 1465 O O . GLY A 1 181 ? 12.345 -8.826 11.194 1.00 66.06 181 GLY A O 1
ATOM 1466 N N . LEU A 1 182 ? 12.150 -10.358 12.835 1.00 65.56 182 LEU A N 1
ATOM 1467 C CA . LEU A 1 182 ? 12.488 -11.533 12.023 1.00 65.56 182 LEU A CA 1
ATOM 1468 C C . LEU A 1 182 ? 11.296 -12.055 11.201 1.00 65.56 182 LEU A C 1
ATOM 1470 O O . LEU A 1 182 ? 11.490 -12.684 10.164 1.00 65.56 182 LEU A O 1
ATOM 1474 N N . TRP A 1 183 ? 10.066 -11.766 11.638 1.00 66.12 183 TRP A N 1
ATOM 1475 C CA . TRP A 1 183 ? 8.822 -12.263 11.036 1.00 66.12 183 TRP A CA 1
ATOM 1476 C C . TRP A 1 183 ? 8.076 -11.212 10.194 1.00 66.12 183 TRP A C 1
ATOM 1478 O O . TRP A 1 183 ? 7.085 -11.532 9.538 1.00 66.12 183 TRP A O 1
ATOM 1488 N N . ASP A 1 184 ? 8.552 -9.962 10.178 1.00 72.06 184 ASP A N 1
ATOM 1489 C CA . ASP A 1 184 ? 7.891 -8.865 9.474 1.00 72.06 184 ASP A CA 1
ATOM 1490 C C . ASP A 1 184 ? 7.950 -9.037 7.948 1.00 72.06 184 ASP A C 1
ATOM 1492 O O . ASP A 1 184 ? 8.972 -8.796 7.296 1.00 72.06 184 ASP A O 1
ATOM 1496 N N . ARG A 1 185 ? 6.811 -9.420 7.366 1.00 70.56 185 ARG A N 1
ATOM 1497 C CA . ARG A 1 185 ? 6.605 -9.547 5.915 1.00 70.56 185 ARG A CA 1
ATOM 1498 C C . ARG A 1 185 ? 6.166 -8.239 5.265 1.00 70.56 185 ARG A C 1
ATOM 1500 O O . ARG A 1 185 ? 6.033 -8.175 4.048 1.00 70.56 185 ARG A O 1
ATOM 1507 N N . SER A 1 186 ? 5.972 -7.174 6.045 1.00 65.50 186 SER A N 1
ATOM 1508 C CA . SER A 1 186 ? 5.537 -5.873 5.532 1.00 65.50 186 SER A CA 1
ATOM 1509 C C . SER A 1 186 ? 6.680 -4.962 5.065 1.00 65.50 186 SER A C 1
ATOM 1511 O O . SER A 1 186 ? 6.422 -3.788 4.802 1.00 65.50 186 SER A O 1
ATOM 1513 N N . LYS A 1 187 ? 7.918 -5.487 4.926 1.00 52.44 187 LYS A N 1
ATOM 1514 C CA . LYS A 1 187 ? 9.142 -4.715 4.623 1.00 52.44 187 LYS A CA 1
ATOM 1515 C C . LYS A 1 187 ? 8.898 -3.608 3.573 1.00 52.44 187 LYS A C 1
ATOM 1517 O O . LYS A 1 187 ? 8.339 -3.839 2.499 1.00 52.44 187 LYS A O 1
ATOM 1522 N N . SER A 1 188 ? 9.363 -2.414 3.953 1.00 43.03 188 SER A N 1
ATOM 1523 C CA . SER A 1 188 ? 9.109 -1.055 3.440 1.00 43.03 188 SER A CA 1
ATOM 1524 C C . SER A 1 188 ? 7.759 -0.436 3.837 1.00 43.03 188 SER A C 1
ATOM 1526 O O . SER A 1 188 ? 6.680 -0.865 3.421 1.00 43.03 188 SER A O 1
ATOM 1528 N N . ALA A 1 189 ? 7.880 0.584 4.692 1.00 38.44 189 ALA A N 1
ATOM 1529 C CA . ALA A 1 189 ? 6.814 1.324 5.340 1.00 38.44 189 ALA A CA 1
ATOM 1530 C C . ALA A 1 189 ? 5.794 1.889 4.345 1.00 38.44 189 ALA A C 1
ATOM 1532 O O . ALA A 1 189 ? 6.082 2.118 3.173 1.00 38.44 189 ALA A O 1
ATOM 1533 N N . ILE A 1 190 ? 4.589 2.116 4.853 1.00 40.56 190 ILE A N 1
ATOM 1534 C CA . ILE A 1 190 ? 3.419 2.669 4.162 1.00 40.56 190 ILE A CA 1
ATOM 1535 C C . ILE A 1 190 ? 3.600 4.190 3.930 1.00 40.56 190 ILE A C 1
ATOM 1537 O O . ILE A 1 190 ? 2.682 4.982 4.101 1.00 40.56 190 ILE A O 1
ATOM 1541 N N . TYR A 1 191 ? 4.800 4.600 3.514 1.00 38.56 191 TYR A N 1
ATOM 1542 C CA . TYR A 1 191 ? 5.149 5.967 3.130 1.00 38.56 191 TYR A CA 1
ATOM 1543 C C . TYR A 1 191 ? 5.738 5.954 1.711 1.00 38.56 191 TYR A C 1
ATOM 1545 O O . TYR A 1 191 ? 6.783 5.310 1.479 1.00 38.56 191 TYR A O 1
#

Secondary structure (DSSP, 8-state):
-PPP-HHHHHHHHHHHHHHHHHHHHHHHHHH-TTSHHHHHHHHHHHHHHHHTTTSS--HHHHHHHHHHHHHTHHHH-THHHHHHHHHHHHTT-GGGHHHHHHHHHHHHHHH--HHHHHHHHHHIIIII--HHHHHHHHHHHHHTT-HHHHHHHHHHHHHTT-HHHHHHHHHHHHHTHHHHHHH-TT-S---

Organism: NCBI:txid1665687